Protein AF-A0A7J2YAU9-F1 (afdb_monomer)

Secondary structure (DSSP, 8-state):
--SHHHHHHHHHHHHTTS--------PPPPP-EEEES-SEE-TT-EEEEEEE-SS--TT--EEEEEE-TTS-EEEEEEEPPPTTSEEEEEEE--TTT--SEEEEEEEEETTEEEEEEEEES--------EEEEETTEEEEE-EEESSSEEEEEEEETTTTEEEEEEE---SSPP-EEE---HHHH---SSS-------

Nearest PDB structures (foldseek):
  5b71-assembly1_E  TM=7.586E-01  e=1.813E-04  Homo sapiens
  5jtw-assembly1_A  TM=5.445E-01  e=6.377E-04  Homo sapiens
  7voo-assembly1_A  TM=6.483E-01  e=9.821E-03  Homo sapiens
  3ujz-assembly1_A  TM=6.553E-01  e=1.031E-01  Escherichia coli O157:H7
  7som-assembly1_E  TM=2.789E-01  e=2.356E-02  Chlamydomonas reinhardtii

Mean predicted aligned error: 14.05 Å

Foldseek 3Di:
DPVVVVVVVVVVVVVVPPPDDPPPPPDQQDDWDKDWQDQEEEAPDKTKIKTFGRDADPPWWKKKWKAAPVRHTDDIDTDHADPRRMDMDIDGQDDPRRDFAKMKMWIDTPNDIDIDIHGYHPPPPPQQFDWDQDPNDTDGKGKDKGQWDFPDWDADPVLRDIDTDIGHRDPDDMDIDIHDDCVSVPQPDPPDDDPDPD

Solvent-accessible surface area (backbone atoms only — not comparable to full-atom values): 12186 Å² total; per-residue (Å²): 145,70,69,69,60,61,56,53,55,55,54,56,61,62,65,73,71,77,77,78,71,86,78,77,79,80,74,76,70,44,65,71,46,54,48,36,35,54,52,68,39,48,80,86,44,72,48,47,34,28,35,29,42,48,69,78,56,90,94,53,51,38,37,38,41,33,22,30,66,83,72,44,82,67,51,75,50,74,40,66,54,41,98,88,15,38,42,65,50,78,50,70,70,53,71,99,73,46,63,73,41,50,30,43,39,35,39,38,46,96,91,43,76,38,63,45,70,37,35,34,40,89,62,76,74,73,66,73,35,54,78,44,77,56,97,94,41,82,44,76,27,51,46,50,63,42,60,23,32,80,76,46,76,48,77,39,79,92,75,72,42,75,50,74,44,70,45,62,56,62,92,63,91,54,53,81,48,71,50,79,56,64,89,83,67,62,67,86,50,102,73,74,75,77,81,78,88,125

Radius of gyration: 27.11 Å; Cα contacts (8 Å, |Δi|>4): 347; chains: 1; bounding box: 80×67×56 Å

Sequence (198 aa):
MKSTYRFVIIAVFISSLLLITPQYAYSEPKPFIIRTDKEVYSIEETIHVCGTVPVVLEGVPVTMQVFNPRNVMYTVGQELPNADGTYDFDFKIGGGLGIVGDYIIKTAYLGRNAQTTITFGDLTATTDGVRVEFGGNVFYLPMSLTNGNIQSYNINLNNTSIVFSISICETEDGEFRITLQRALIDARNNDGIKILLC

Structure (mmCIF, N/CA/C/O backbone):
data_AF-A0A7J2YAU9-F1
#
_entry.id   AF-A0A7J2YAU9-F1
#
loop_
_atom_site.group_PDB
_atom_site.id
_atom_site.type_symbol
_atom_site.label_atom_id
_atom_site.label_alt_id
_atom_site.label_comp_id
_atom_site.label_asym_id
_atom_site.label_entity_id
_atom_site.label_seq_id
_atom_site.pdbx_PDB_ins_code
_atom_site.Cartn_x
_atom_site.Cartn_y
_atom_site.Cartn_z
_atom_site.occupancy
_atom_site.B_iso_or_equiv
_atom_site.auth_seq_id
_atom_site.auth_comp_id
_atom_site.auth_asym_id
_atom_site.auth_atom_id
_atom_site.pdbx_PDB_model_num
ATOM 1 N N . MET A 1 1 ? 60.080 49.553 6.456 1.00 54.31 1 MET A N 1
ATOM 2 C CA . MET A 1 1 ? 58.737 49.122 6.911 1.00 54.31 1 MET A CA 1
ATOM 3 C C . MET A 1 1 ? 57.803 48.967 5.698 1.00 54.31 1 MET A C 1
ATOM 5 O O . MET A 1 1 ? 56.986 49.829 5.432 1.00 54.31 1 MET A O 1
ATOM 9 N N . LYS A 1 2 ? 58.011 47.938 4.859 1.00 55.03 2 LYS A N 1
ATOM 10 C CA . LYS A 1 2 ? 57.210 47.696 3.627 1.00 55.03 2 LYS A CA 1
ATOM 11 C C . LYS A 1 2 ? 57.294 46.242 3.123 1.00 55.03 2 LYS A C 1
ATOM 13 O O . LYS A 1 2 ? 56.396 45.792 2.427 1.00 55.03 2 LYS A O 1
ATOM 18 N N . SER A 1 3 ? 58.336 45.498 3.521 1.00 53.78 3 SER A N 1
ATOM 19 C CA . SER A 1 3 ? 58.540 44.088 3.142 1.00 53.78 3 SER A CA 1
ATOM 20 C C . SER A 1 3 ? 57.691 43.103 3.966 1.00 53.78 3 SER A C 1
ATOM 22 O O . SER A 1 3 ? 57.148 42.147 3.424 1.00 53.78 3 SER A O 1
ATOM 24 N N . THR A 1 4 ? 57.469 43.377 5.256 1.00 54.66 4 THR A N 1
ATOM 25 C CA . THR A 1 4 ? 56.772 42.458 6.175 1.00 54.66 4 THR A CA 1
ATOM 26 C C . THR A 1 4 ? 55.287 42.268 5.833 1.00 54.66 4 THR A C 1
ATOM 28 O O . THR A 1 4 ? 54.752 41.177 5.987 1.00 54.66 4 THR A O 1
ATOM 31 N N . TYR A 1 5 ? 54.629 43.290 5.275 1.00 56.34 5 TYR A N 1
ATOM 32 C CA . TYR A 1 5 ? 53.203 43.236 4.918 1.00 56.34 5 TYR A CA 1
ATOM 33 C C . TYR A 1 5 ? 52.904 42.339 3.706 1.00 56.34 5 TYR A C 1
ATOM 35 O O . TYR A 1 5 ? 51.797 41.824 3.587 1.00 56.34 5 TYR A O 1
ATOM 43 N N . ARG A 1 6 ? 53.886 42.105 2.822 1.00 54.12 6 ARG A N 1
ATOM 44 C CA . ARG A 1 6 ? 53.714 41.236 1.643 1.00 54.12 6 ARG A CA 1
ATOM 45 C C . ARG A 1 6 ? 53.673 39.753 2.012 1.00 54.12 6 ARG A C 1
ATOM 47 O O . ARG A 1 6 ? 52.916 39.006 1.406 1.00 54.12 6 ARG A O 1
ATOM 54 N N . PHE A 1 7 ? 54.421 39.347 3.036 1.00 53.53 7 PHE A N 1
ATOM 55 C CA . PHE A 1 7 ? 54.403 37.967 3.530 1.00 53.53 7 PHE A CA 1
ATOM 56 C C . PHE A 1 7 ? 53.182 37.673 4.412 1.00 53.53 7 PHE A C 1
ATOM 58 O O . PHE A 1 7 ? 52.640 36.574 4.351 1.00 53.53 7 PHE A O 1
ATOM 65 N N . VAL A 1 8 ? 52.694 38.666 5.165 1.00 54.94 8 VAL A N 1
ATOM 66 C CA . VAL A 1 8 ? 51.493 38.516 6.007 1.00 54.94 8 VAL A CA 1
ATOM 67 C C . VAL A 1 8 ? 50.223 38.348 5.163 1.00 54.94 8 VAL A C 1
ATOM 69 O O . VAL A 1 8 ? 49.398 37.501 5.482 1.00 54.94 8 VAL A O 1
ATOM 72 N N . ILE A 1 9 ? 50.077 39.073 4.047 1.00 55.56 9 ILE A N 1
ATOM 73 C CA . ILE A 1 9 ? 48.882 38.961 3.186 1.00 55.56 9 ILE A CA 1
ATOM 74 C C . ILE A 1 9 ? 48.840 37.616 2.435 1.00 55.56 9 ILE A C 1
ATOM 76 O O . ILE A 1 9 ? 47.771 37.025 2.306 1.00 55.56 9 ILE A O 1
ATOM 80 N N . ILE A 1 10 ? 49.990 37.088 1.999 1.00 56.56 10 ILE A N 1
ATOM 81 C CA . ILE A 1 10 ? 50.061 35.772 1.335 1.00 56.56 10 ILE A CA 1
ATOM 82 C C . ILE A 1 10 ? 49.757 34.637 2.328 1.00 56.56 10 ILE A C 1
ATOM 84 O O . ILE A 1 10 ? 49.038 33.700 1.986 1.00 56.56 10 ILE A O 1
ATOM 88 N N . ALA A 1 11 ? 50.230 34.740 3.574 1.00 55.72 11 ALA A N 1
ATOM 89 C CA . ALA A 1 11 ? 49.942 33.750 4.613 1.00 55.72 11 ALA A CA 1
ATOM 90 C C . ALA A 1 11 ? 48.449 33.701 5.001 1.00 55.72 11 ALA A C 1
ATOM 92 O O . ALA A 1 11 ? 47.915 32.623 5.260 1.00 55.72 11 ALA A O 1
ATOM 93 N N . VAL A 1 12 ? 47.753 34.845 4.989 1.00 56.56 12 VAL A N 1
ATOM 94 C CA . VAL A 1 12 ? 46.310 34.920 5.288 1.00 56.56 12 VAL A CA 1
ATOM 95 C C . VAL A 1 12 ? 45.455 34.320 4.161 1.00 56.56 12 VAL A C 1
ATOM 97 O O . VAL A 1 12 ? 44.446 33.683 4.451 1.00 56.56 12 VAL A O 1
ATOM 100 N N . PHE A 1 13 ? 45.875 34.439 2.895 1.00 53.25 13 PHE A N 1
ATOM 101 C CA . PHE A 1 13 ? 45.156 33.855 1.750 1.00 53.25 13 PHE A CA 1
ATOM 102 C C . PHE A 1 13 ? 45.283 32.327 1.635 1.00 53.25 13 PHE A C 1
ATOM 104 O O . PHE A 1 13 ? 44.373 31.678 1.131 1.00 53.25 13 PHE A O 1
ATOM 111 N N . ILE A 1 14 ? 46.388 31.735 2.095 1.00 56.22 14 ILE A N 1
ATOM 112 C CA . ILE A 1 14 ? 46.589 30.274 2.042 1.00 56.22 14 ILE A CA 1
ATOM 113 C C . ILE A 1 14 ? 45.832 29.570 3.184 1.00 56.22 14 ILE A C 1
ATOM 115 O O . ILE A 1 14 ? 45.351 28.452 3.013 1.00 56.22 14 ILE A O 1
ATOM 119 N N . SER A 1 15 ? 45.666 30.238 4.331 1.00 53.53 15 SER A N 1
ATOM 120 C CA . SER A 1 15 ? 44.953 29.694 5.497 1.00 53.53 15 SER A CA 1
ATOM 121 C C . SER A 1 15 ? 43.431 29.584 5.288 1.00 53.53 15 SER A C 1
ATOM 123 O O . SER A 1 15 ? 42.791 28.693 5.844 1.00 53.53 15 SER A O 1
ATOM 125 N N . SER A 1 16 ? 42.832 30.434 4.444 1.00 54.69 16 SER A N 1
ATOM 126 C CA . SER A 1 16 ? 41.380 30.428 4.200 1.00 54.69 16 SER A CA 1
ATOM 127 C C . SER A 1 16 ? 40.893 29.355 3.215 1.00 54.69 16 SER A C 1
ATOM 129 O O . SER A 1 16 ? 39.684 29.201 3.049 1.00 54.69 16 SER A O 1
ATOM 131 N N . LEU A 1 17 ? 41.791 28.584 2.585 1.00 56.47 17 LEU A N 1
ATOM 132 C CA . LEU A 1 17 ? 41.437 27.574 1.575 1.00 56.47 17 LEU A CA 1
ATOM 133 C C . LEU A 1 17 ? 41.230 26.146 2.127 1.00 56.47 17 LEU A C 1
ATOM 135 O O . LEU A 1 17 ? 40.953 25.235 1.353 1.00 56.47 17 LEU A O 1
ATOM 139 N N . LEU A 1 18 ? 41.356 25.926 3.443 1.00 55.66 18 LEU A N 1
ATOM 140 C CA . LEU A 1 18 ? 41.421 24.584 4.056 1.00 55.66 18 LEU A CA 1
ATOM 141 C C . LEU A 1 18 ? 40.169 24.131 4.837 1.00 55.66 18 LEU A C 1
ATOM 143 O O . LEU A 1 18 ? 40.246 23.163 5.588 1.00 55.66 18 LEU A O 1
ATOM 147 N N . LEU A 1 19 ? 39.005 24.767 4.662 1.00 53.72 19 LEU A N 1
ATOM 148 C CA . LEU A 1 19 ? 37.784 24.419 5.420 1.00 53.72 19 LEU A CA 1
ATOM 149 C C . LEU A 1 19 ? 36.573 24.015 4.565 1.00 53.72 19 LEU A C 1
ATOM 151 O O . LEU A 1 19 ? 35.438 24.131 5.018 1.00 53.72 19 LEU A O 1
ATOM 155 N N . ILE A 1 20 ? 36.785 23.499 3.353 1.00 60.22 20 ILE A N 1
ATOM 156 C CA . ILE A 1 20 ? 35.699 22.889 2.570 1.00 60.22 20 ILE A CA 1
ATOM 157 C C . ILE A 1 20 ? 35.855 21.371 2.642 1.00 60.22 20 ILE A C 1
ATOM 159 O O . ILE A 1 20 ? 36.347 20.730 1.717 1.00 60.22 20 ILE A O 1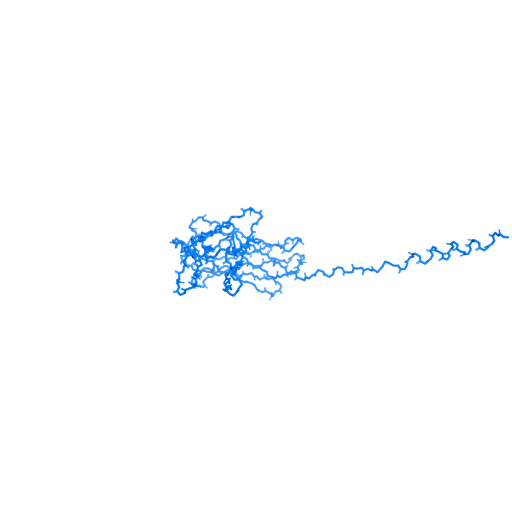
ATOM 163 N N . THR A 1 21 ? 35.493 20.778 3.779 1.00 53.59 21 THR A N 1
ATOM 164 C CA . THR A 1 21 ? 35.268 19.332 3.810 1.00 53.59 21 THR A CA 1
ATOM 165 C C . THR A 1 21 ? 34.032 19.041 2.953 1.00 53.59 21 THR A C 1
ATOM 167 O O . THR A 1 21 ? 33.016 19.727 3.105 1.00 53.59 21 THR A O 1
ATOM 170 N N . PRO A 1 22 ? 34.073 18.065 2.025 1.00 62.62 22 PRO A N 1
ATOM 171 C CA . PRO A 1 22 ? 32.855 17.598 1.386 1.00 62.62 22 PRO A CA 1
ATOM 172 C C . PRO A 1 22 ? 31.961 17.021 2.484 1.00 62.62 22 PRO A C 1
ATOM 174 O O . PRO A 1 22 ? 32.236 15.972 3.064 1.00 62.62 22 PRO A O 1
ATOM 177 N N . GLN A 1 23 ? 30.913 17.761 2.815 1.00 60.25 23 GLN A N 1
ATOM 178 C CA . GLN A 1 23 ? 29.824 17.288 3.648 1.00 60.25 23 GLN A CA 1
ATOM 179 C C . GLN A 1 23 ? 28.996 16.346 2.777 1.00 60.25 23 GLN A C 1
ATOM 181 O O . GLN A 1 23 ? 28.121 16.766 2.026 1.00 60.25 23 GLN A O 1
ATOM 186 N N . TYR A 1 24 ? 29.344 15.061 2.810 1.00 63.09 24 TYR A N 1
ATOM 187 C CA . TYR A 1 24 ? 28.498 14.024 2.242 1.00 63.09 24 TYR A CA 1
ATOM 188 C C . TYR A 1 24 ? 27.221 13.976 3.082 1.00 63.09 24 TYR A C 1
ATOM 190 O O . TYR A 1 24 ? 27.224 13.477 4.207 1.00 63.09 24 TYR A O 1
ATOM 198 N N . ALA A 1 25 ? 26.138 14.542 2.554 1.00 56.78 25 ALA A N 1
ATOM 199 C CA . ALA A 1 25 ? 24.808 14.316 3.089 1.00 56.78 25 ALA A CA 1
ATOM 200 C C . ALA A 1 25 ? 24.461 12.845 2.827 1.00 56.78 25 ALA A C 1
ATOM 202 O O . ALA A 1 25 ? 24.115 12.463 1.710 1.00 56.78 25 ALA A O 1
ATOM 203 N N . TYR A 1 26 ? 24.629 11.996 3.838 1.00 59.25 26 TYR A N 1
ATOM 204 C CA . TYR A 1 26 ? 24.146 10.625 3.783 1.00 59.25 26 TYR A CA 1
ATOM 205 C C . TYR A 1 26 ? 22.616 10.673 3.877 1.00 59.25 26 TYR A C 1
ATOM 207 O O . TYR A 1 26 ? 22.065 10.814 4.965 1.00 59.25 26 TYR A O 1
ATOM 215 N N . SER A 1 27 ? 21.929 10.635 2.732 1.00 61.34 27 SER A N 1
ATOM 216 C CA . SER A 1 27 ? 20.494 10.355 2.710 1.00 61.34 27 SER A CA 1
ATOM 217 C C . SER A 1 27 ? 20.315 8.919 3.180 1.00 61.34 27 SER A C 1
ATOM 219 O O . SER A 1 27 ? 20.880 8.004 2.577 1.00 61.34 27 SER A O 1
ATOM 221 N N . GLU A 1 28 ? 19.543 8.706 4.244 1.00 66.56 28 GLU A N 1
ATOM 222 C CA . GLU A 1 28 ? 19.118 7.353 4.586 1.00 66.56 28 GLU A CA 1
ATOM 223 C C . GLU A 1 28 ? 18.410 6.729 3.370 1.00 66.56 28 GLU A C 1
ATOM 225 O O . GLU A 1 28 ? 17.643 7.419 2.684 1.00 66.56 28 GLU A O 1
ATOM 230 N N . PRO A 1 29 ? 18.690 5.453 3.045 1.00 69.62 29 PRO A N 1
ATOM 231 C CA . PRO A 1 29 ? 18.010 4.778 1.954 1.00 69.62 29 PRO A CA 1
ATOM 232 C C . PRO A 1 29 ? 16.515 4.724 2.263 1.00 69.62 29 PRO A C 1
ATOM 234 O O . PRO A 1 29 ? 16.102 4.246 3.322 1.00 69.62 29 PRO A O 1
ATOM 237 N N . LYS A 1 30 ? 15.706 5.216 1.322 1.00 82.75 30 LYS A N 1
ATOM 238 C CA . LYS A 1 30 ? 14.248 5.235 1.443 1.00 82.75 30 LYS A CA 1
ATOM 239 C C . LYS A 1 30 ? 13.742 3.799 1.668 1.00 82.75 30 LYS A C 1
ATOM 241 O O . LYS A 1 30 ? 14.303 2.850 1.122 1.00 82.75 30 LYS A O 1
ATOM 246 N N . PRO A 1 31 ? 12.708 3.571 2.479 1.00 88.31 31 PRO A N 1
ATOM 247 C CA . PRO A 1 31 ? 12.140 2.232 2.613 1.00 88.31 31 PRO A CA 1
ATOM 248 C C . PRO A 1 31 ? 11.512 1.751 1.290 1.00 88.31 31 PRO A C 1
ATOM 250 O O . PRO A 1 31 ? 10.979 2.554 0.521 1.00 88.31 31 PRO A O 1
ATOM 253 N N . PHE A 1 32 ? 11.544 0.432 1.037 1.00 93.62 32 PHE A N 1
ATOM 254 C CA . PHE A 1 32 ? 10.745 -0.170 -0.038 1.00 93.62 32 PHE A CA 1
ATOM 255 C C . PHE A 1 32 ? 9.310 -0.345 0.456 1.00 93.62 32 PHE A C 1
ATOM 257 O O . PHE A 1 32 ? 9.067 -1.146 1.359 1.00 93.62 32 PHE A O 1
ATOM 264 N N . ILE A 1 33 ? 8.385 0.434 -0.093 1.00 92.25 33 ILE A N 1
ATOM 265 C CA . ILE A 1 33 ? 7.002 0.520 0.383 1.00 92.25 33 ILE A CA 1
ATOM 266 C C . ILE A 1 33 ? 6.044 0.279 -0.777 1.00 92.25 33 ILE A C 1
ATOM 268 O O . ILE A 1 33 ? 6.333 0.684 -1.901 1.00 92.25 33 ILE A O 1
ATOM 272 N N . ILE A 1 34 ? 4.902 -0.338 -0.471 1.00 94.38 34 ILE A N 1
ATOM 273 C CA . ILE A 1 34 ? 3.713 -0.443 -1.320 1.00 94.38 34 ILE A CA 1
ATOM 274 C C . ILE A 1 34 ? 2.470 -0.137 -0.481 1.00 94.38 34 ILE A C 1
ATOM 276 O O . ILE A 1 34 ? 2.407 -0.542 0.682 1.00 94.38 34 ILE A O 1
ATOM 280 N N . ARG A 1 35 ? 1.511 0.588 -1.060 1.00 91.25 35 ARG A N 1
ATOM 281 C CA . ARG A 1 35 ? 0.226 0.966 -0.460 1.00 91.25 35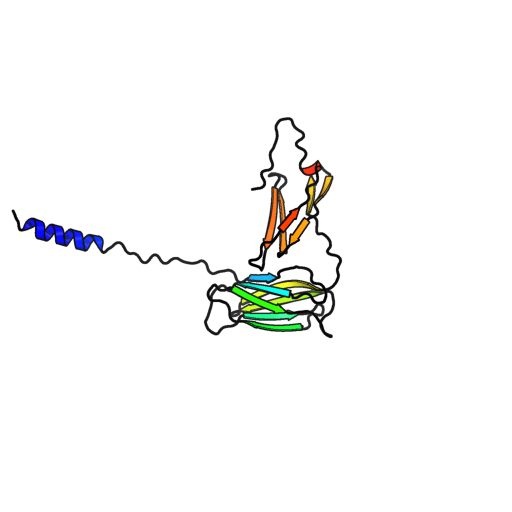 ARG A CA 1
ATOM 282 C C . ARG A 1 35 ? -0.843 1.134 -1.535 1.00 91.25 35 ARG A C 1
ATOM 284 O O . ARG A 1 35 ? -0.526 1.113 -2.721 1.00 91.25 35 ARG A O 1
ATOM 291 N N . THR A 1 36 ? -2.080 1.326 -1.093 1.00 91.38 36 THR A N 1
ATOM 292 C CA . THR A 1 36 ? -3.231 1.657 -1.934 1.00 91.38 36 THR A CA 1
ATOM 293 C C . THR A 1 36 ? -4.004 2.838 -1.356 1.00 91.38 36 THR A C 1
ATOM 295 O O . THR A 1 36 ? -3.878 3.135 -0.165 1.00 91.38 36 THR A O 1
ATOM 298 N N . ASP A 1 37 ? -4.789 3.520 -2.189 1.00 85.06 37 ASP A N 1
ATOM 299 C CA . ASP A 1 37 ? -5.618 4.663 -1.787 1.00 85.06 37 ASP A CA 1
ATOM 300 C C . ASP A 1 37 ? -6.762 4.283 -0.824 1.00 85.06 37 ASP A C 1
ATOM 302 O O . ASP A 1 37 ? -7.154 5.098 0.013 1.00 85.06 37 ASP A O 1
ATOM 306 N N . LYS A 1 38 ? -7.253 3.034 -0.883 1.00 82.00 38 LYS A N 1
ATOM 307 C CA . LYS A 1 38 ? -8.303 2.470 -0.015 1.00 82.00 38 LYS A CA 1
ATOM 308 C C . LYS A 1 38 ? -7.983 1.027 0.381 1.00 82.00 38 LYS A C 1
ATOM 310 O O . LYS A 1 38 ? -7.101 0.380 -0.184 1.00 82.00 38 LYS A O 1
ATOM 315 N N . GLU A 1 39 ? -8.727 0.510 1.355 1.00 82.19 39 GLU A N 1
ATOM 316 C CA . GLU A 1 39 ? -8.718 -0.917 1.723 1.00 82.19 39 GLU A CA 1
ATOM 317 C C . GLU A 1 39 ? -9.807 -1.716 1.029 1.00 82.19 39 GLU A C 1
ATOM 319 O O . GLU A 1 39 ? -9.605 -2.887 0.719 1.00 82.19 39 GLU A O 1
ATOM 324 N N . VAL A 1 40 ? -10.956 -1.085 0.788 1.00 83.88 40 VAL A N 1
ATOM 325 C CA . VAL A 1 40 ? -12.140 -1.730 0.228 1.00 83.88 40 VAL A CA 1
ATOM 326 C C . VAL A 1 40 ? -12.519 -1.028 -1.065 1.00 83.88 40 VAL A C 1
ATOM 328 O O . VAL A 1 40 ? -12.644 0.196 -1.083 1.00 83.88 40 VAL A O 1
ATOM 331 N N . TYR A 1 41 ? -12.708 -1.813 -2.123 1.00 86.88 41 TYR A N 1
ATOM 332 C CA . TYR A 1 41 ? -13.071 -1.326 -3.451 1.00 86.88 41 TYR A CA 1
ATOM 333 C C . TYR A 1 41 ? -14.335 -2.007 -3.960 1.00 86.88 41 TYR A C 1
ATOM 335 O O . TYR A 1 41 ? -14.487 -3.229 -3.906 1.00 86.88 41 TYR A O 1
ATOM 343 N N . SER A 1 42 ? -15.222 -1.202 -4.517 1.00 85.31 42 SER A N 1
ATOM 344 C CA . SER A 1 42 ? -16.420 -1.605 -5.234 1.00 85.31 42 SER A CA 1
ATOM 345 C C . SER A 1 42 ? -16.130 -1.838 -6.715 1.00 85.31 42 SER A C 1
ATOM 347 O O . SER A 1 42 ? -15.072 -1.502 -7.250 1.00 85.31 42 SER A O 1
ATOM 349 N N . ILE A 1 43 ? -17.109 -2.420 -7.404 1.00 82.25 43 ILE A N 1
ATOM 350 C CA . ILE A 1 43 ? -17.070 -2.589 -8.859 1.00 82.25 43 ILE A CA 1
ATOM 351 C C . ILE A 1 43 ? -16.931 -1.206 -9.520 1.00 82.25 43 ILE A C 1
ATOM 353 O O . ILE A 1 43 ? -17.495 -0.229 -9.036 1.00 82.25 43 ILE A O 1
ATOM 357 N N . GLU A 1 44 ? -16.191 -1.140 -10.629 1.00 82.88 44 GLU A N 1
ATOM 358 C CA . GLU A 1 44 ? -15.855 0.076 -11.394 1.00 82.88 44 GLU A CA 1
ATOM 359 C C . GLU A 1 44 ? -14.863 1.052 -10.741 1.00 82.88 44 GLU A C 1
ATOM 361 O O . GLU A 1 44 ? -14.383 1.957 -11.438 1.00 82.88 44 GLU A O 1
ATOM 366 N N . GLU A 1 45 ? -14.487 0.862 -9.474 1.00 86.00 45 GLU A N 1
ATOM 367 C CA . GLU A 1 45 ? -13.436 1.669 -8.850 1.00 86.00 45 GLU A CA 1
ATOM 368 C C . GLU A 1 45 ? -12.052 1.322 -9.417 1.00 86.00 45 GLU A C 1
ATOM 370 O O . GLU A 1 45 ? -11.739 0.167 -9.722 1.00 86.00 45 GLU A O 1
ATOM 375 N N . THR A 1 46 ? -11.225 2.354 -9.587 1.00 92.31 46 THR A N 1
ATOM 376 C CA . THR A 1 46 ? -9.800 2.197 -9.889 1.00 92.31 46 THR A CA 1
ATOM 377 C C . THR A 1 46 ? -9.057 1.991 -8.581 1.00 92.31 46 THR A C 1
ATOM 379 O O . THR A 1 46 ? -9.241 2.760 -7.644 1.00 92.31 46 THR A O 1
ATOM 382 N N . ILE A 1 47 ? -8.227 0.955 -8.532 1.00 93.88 47 ILE A N 1
ATOM 383 C CA . ILE A 1 47 ? -7.276 0.732 -7.457 1.00 93.88 47 ILE A CA 1
ATOM 384 C C . ILE A 1 47 ? -6.017 1.501 -7.828 1.00 93.88 47 ILE A C 1
ATOM 386 O O . ILE A 1 47 ? -5.357 1.136 -8.807 1.00 93.88 47 ILE A O 1
ATOM 390 N N . HIS A 1 48 ? -5.691 2.517 -7.036 1.00 94.44 48 HIS A N 1
ATOM 391 C CA . HIS A 1 48 ? -4.447 3.251 -7.160 1.00 94.44 48 HIS A CA 1
ATOM 392 C C . HIS A 1 48 ? -3.424 2.676 -6.179 1.00 94.44 48 HIS A C 1
ATOM 394 O O . HIS A 1 48 ? -3.591 2.732 -4.959 1.00 94.44 48 HIS A O 1
ATOM 400 N N . VAL A 1 49 ? -2.366 2.073 -6.713 1.00 95.25 49 VAL A N 1
ATOM 401 C CA . VAL A 1 49 ? -1.239 1.540 -5.945 1.00 95.25 49 VAL A CA 1
ATOM 402 C C . VAL A 1 49 ? -0.109 2.542 -6.027 1.00 95.25 49 VAL A C 1
ATOM 404 O O . VAL A 1 49 ? 0.281 2.933 -7.118 1.00 95.25 49 VAL A O 1
ATOM 407 N N . CYS A 1 50 ? 0.494 2.880 -4.898 1.00 94.69 50 CYS A N 1
ATOM 408 C CA . CYS A 1 50 ? 1.666 3.740 -4.872 1.00 94.69 50 CYS A CA 1
ATOM 409 C C . CYS A 1 50 ? 2.739 3.172 -3.944 1.00 94.69 50 CYS A C 1
ATOM 411 O O . CYS A 1 50 ? 2.487 2.348 -3.055 1.00 94.69 50 CYS A O 1
ATOM 413 N N . GLY A 1 51 ? 3.969 3.629 -4.124 1.00 93.81 51 GLY A N 1
ATOM 414 C CA . GLY A 1 51 ? 5.062 3.184 -3.289 1.00 93.81 51 GLY A CA 1
ATOM 415 C C . GLY A 1 51 ? 6.356 3.928 -3.524 1.00 93.81 51 GLY A C 1
ATOM 416 O O . GLY A 1 51 ? 6.435 4.920 -4.247 1.00 93.81 51 GLY A O 1
ATOM 417 N N . THR A 1 52 ? 7.397 3.450 -2.850 1.00 94.94 52 THR A N 1
ATOM 418 C CA . THR A 1 52 ? 8.726 4.048 -2.933 1.00 94.94 52 THR A CA 1
ATOM 419 C C . THR A 1 52 ? 9.790 2.977 -3.015 1.00 94.94 52 THR A C 1
ATOM 421 O O . THR A 1 52 ? 9.694 1.996 -2.288 1.00 94.94 52 THR A O 1
ATOM 424 N N . VAL A 1 53 ? 10.807 3.156 -3.856 1.00 95.75 53 VAL A N 1
ATOM 425 C CA . VAL A 1 53 ? 11.995 2.296 -3.929 1.00 95.75 53 VAL A CA 1
ATOM 426 C C . VAL A 1 53 ? 13.160 2.891 -3.127 1.00 95.75 53 VAL A C 1
ATOM 428 O O . VAL A 1 53 ? 13.255 4.112 -2.995 1.00 95.75 53 VAL A O 1
ATOM 431 N N . PRO A 1 54 ? 14.073 2.054 -2.597 1.00 92.62 54 PRO A N 1
ATOM 432 C CA . PRO A 1 54 ? 15.199 2.522 -1.786 1.00 92.62 54 PRO A CA 1
ATOM 433 C C . PRO A 1 54 ? 16.276 3.265 -2.573 1.00 92.62 54 PRO A C 1
ATOM 435 O O . PRO A 1 54 ? 16.988 4.096 -2.016 1.00 92.62 54 PRO A O 1
ATOM 438 N N . VAL A 1 55 ? 16.418 2.931 -3.852 1.00 93.00 55 VAL A N 1
ATOM 439 C CA . VAL A 1 55 ? 17.378 3.515 -4.784 1.00 93.00 55 VAL A CA 1
ATOM 440 C C . VAL A 1 55 ? 16.771 3.444 -6.176 1.00 93.00 55 VAL A C 1
ATOM 442 O O . VAL A 1 55 ? 16.078 2.478 -6.482 1.00 93.00 55 VAL A O 1
ATOM 445 N N . VAL A 1 56 ? 17.031 4.447 -7.008 1.00 95.00 56 VAL A N 1
ATOM 446 C CA . VAL A 1 56 ? 16.604 4.452 -8.409 1.00 95.00 56 VAL A CA 1
ATOM 447 C C . VAL A 1 56 ? 17.786 4.028 -9.269 1.00 95.00 56 VAL A C 1
ATOM 449 O O . VAL A 1 56 ? 18.840 4.660 -9.233 1.00 95.00 56 VAL A O 1
ATOM 452 N N . LEU A 1 57 ? 17.614 2.946 -10.025 1.00 93.94 57 LEU A N 1
ATOM 453 C CA . LEU A 1 57 ? 18.536 2.540 -11.083 1.00 93.94 57 LEU A CA 1
ATOM 454 C C . LEU A 1 57 ? 17.876 2.752 -12.443 1.00 93.94 57 LEU A C 1
ATOM 456 O O . LEU A 1 57 ? 16.757 2.294 -12.678 1.00 93.94 57 LEU A O 1
ATOM 460 N N . GLU A 1 58 ? 18.587 3.444 -13.329 1.00 93.75 58 GLU A N 1
ATOM 461 C CA . GLU A 1 58 ? 18.119 3.756 -14.677 1.00 93.75 58 GLU A CA 1
ATOM 462 C C . GLU A 1 58 ? 17.754 2.478 -15.446 1.00 93.75 58 GLU A C 1
ATOM 464 O O . GLU A 1 58 ? 18.498 1.496 -15.447 1.00 93.75 58 GLU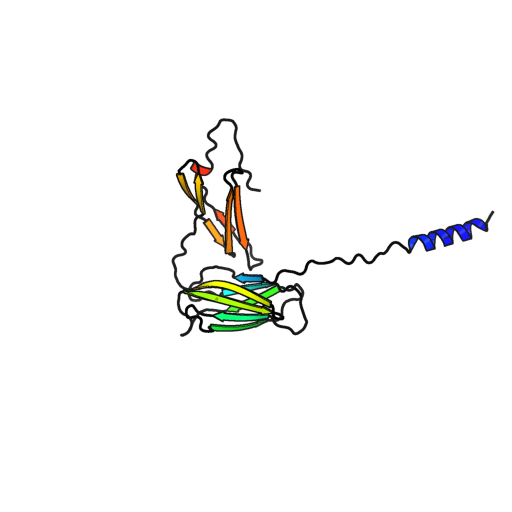 A O 1
ATOM 469 N N . GLY A 1 59 ? 16.580 2.486 -16.082 1.00 95.06 59 GLY A N 1
ATOM 470 C CA . GLY A 1 59 ? 16.086 1.366 -16.887 1.00 95.06 59 GLY A CA 1
ATOM 471 C C . GLY A 1 59 ? 15.629 0.138 -16.093 1.00 95.06 59 GLY A C 1
ATOM 472 O O . GLY A 1 59 ? 15.275 -0.867 -16.708 1.00 95.06 59 GLY A O 1
ATOM 473 N N . VAL A 1 60 ? 15.610 0.189 -14.756 1.00 97.62 60 VAL A N 1
ATOM 474 C CA . VAL A 1 60 ? 15.102 -0.907 -13.920 1.00 97.62 60 VAL A CA 1
ATOM 475 C C . VAL A 1 60 ? 13.671 -0.597 -13.470 1.00 97.62 60 VAL A C 1
ATOM 477 O O . VAL A 1 60 ? 13.489 0.334 -12.684 1.00 97.62 60 VAL A O 1
ATOM 480 N N . PRO A 1 61 ? 12.656 -1.370 -13.900 1.00 98.06 61 PRO A N 1
ATOM 481 C CA . PRO A 1 61 ? 11.276 -1.156 -13.477 1.00 98.06 61 PRO A CA 1
ATOM 482 C C . PRO A 1 61 ? 10.945 -1.848 -12.147 1.00 98.06 61 PRO A C 1
ATOM 484 O O . PRO A 1 61 ? 11.508 -2.891 -11.799 1.00 98.06 61 PRO A O 1
ATOM 487 N N . VAL A 1 62 ? 9.965 -1.303 -11.430 1.00 98.44 62 VAL A N 1
ATOM 488 C CA . VAL A 1 62 ? 9.201 -2.019 -10.400 1.00 98.44 62 VAL A CA 1
ATOM 489 C C . VAL A 1 62 ? 8.227 -2.945 -11.110 1.00 98.44 62 VAL A C 1
ATOM 491 O O . VAL A 1 62 ? 7.564 -2.536 -12.053 1.00 98.44 62 VAL A O 1
ATOM 494 N N . THR A 1 63 ? 8.131 -4.198 -10.671 1.00 98.62 63 THR A N 1
ATOM 495 C CA . THR A 1 63 ? 7.122 -5.139 -11.179 1.00 98.62 63 THR A CA 1
ATOM 496 C C . THR A 1 63 ? 6.019 -5.306 -10.149 1.00 98.62 63 THR A C 1
ATOM 498 O O . THR A 1 63 ? 6.308 -5.731 -9.035 1.00 98.62 63 THR A O 1
ATOM 501 N N . MET A 1 64 ?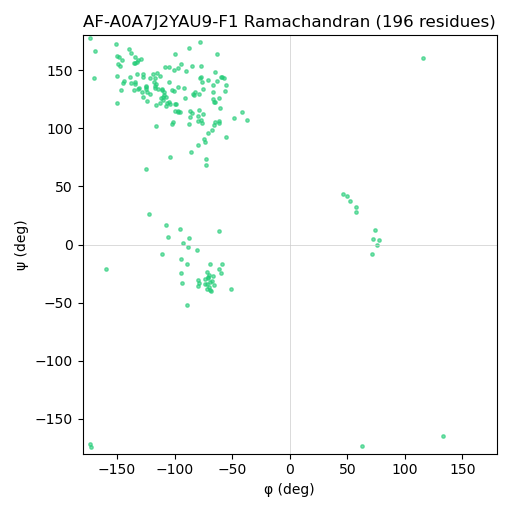 4.772 -5.024 -10.518 1.00 98.56 64 MET A N 1
ATOM 502 C CA . MET A 1 64 ? 3.586 -5.314 -9.716 1.00 98.56 64 MET A CA 1
ATOM 503 C C . MET A 1 64 ? 2.948 -6.627 -10.172 1.00 98.56 64 MET A C 1
ATOM 505 O O . MET A 1 64 ? 2.769 -6.852 -11.365 1.00 98.56 64 MET A O 1
ATOM 509 N N . GLN A 1 65 ? 2.557 -7.479 -9.229 1.00 98.56 65 GLN A N 1
ATOM 510 C CA . GLN A 1 65 ? 1.774 -8.690 -9.458 1.00 98.56 65 GLN A CA 1
ATOM 511 C C . GLN A 1 65 ? 0.559 -8.686 -8.535 1.00 98.56 65 GLN A C 1
ATOM 513 O O . GLN A 1 65 ? 0.702 -8.571 -7.320 1.00 98.56 65 GLN A O 1
ATOM 518 N N . VAL A 1 66 ? -0.628 -8.858 -9.103 1.00 98.50 66 VAL A N 1
ATOM 519 C CA . VAL A 1 66 ? -1.886 -8.917 -8.354 1.00 98.50 66 VAL A CA 1
ATOM 520 C C . VAL A 1 66 ? -2.410 -10.345 -8.394 1.00 98.50 66 VAL A C 1
ATOM 522 O O . VAL A 1 66 ? -2.490 -10.943 -9.466 1.00 98.50 66 VAL A O 1
ATOM 525 N N . PHE A 1 67 ? -2.789 -10.891 -7.243 1.00 98.50 67 PHE A N 1
ATOM 526 C CA . PHE A 1 67 ? -3.387 -12.216 -7.102 1.00 98.50 67 PHE A CA 1
ATOM 527 C C . PHE A 1 67 ? -4.804 -12.084 -6.557 1.00 98.50 67 PHE A C 1
ATOM 529 O O . PHE A 1 67 ? -5.036 -11.335 -5.611 1.00 98.50 67 PHE A O 1
ATOM 536 N N . ASN A 1 68 ? -5.741 -12.819 -7.150 1.00 96.94 68 ASN A N 1
ATOM 537 C CA . ASN A 1 68 ? -7.131 -12.834 -6.709 1.00 96.94 68 ASN A CA 1
ATOM 538 C C . ASN A 1 68 ? -7.322 -13.705 -5.442 1.00 96.94 68 ASN A C 1
ATOM 540 O O . ASN A 1 68 ? -6.397 -14.424 -5.052 1.00 96.94 68 ASN A O 1
ATOM 544 N N . PRO A 1 69 ? -8.529 -13.734 -4.842 1.00 96.25 69 PRO A N 1
ATOM 545 C CA . PRO A 1 69 ? -8.824 -14.495 -3.618 1.00 96.25 69 PRO A CA 1
ATOM 546 C C . PRO A 1 69 ? -8.578 -16.006 -3.713 1.00 96.25 69 PRO A C 1
ATOM 548 O O . PRO A 1 69 ? -8.487 -16.702 -2.705 1.00 96.25 69 PRO A O 1
ATOM 551 N N . ARG A 1 70 ? -8.462 -16.548 -4.930 1.00 96.19 70 ARG A N 1
ATOM 552 C CA . ARG A 1 70 ? -8.121 -17.956 -5.187 1.00 96.19 70 ARG A CA 1
ATOM 553 C C . ARG A 1 70 ? -6.625 -18.160 -5.438 1.00 96.19 70 ARG A C 1
ATOM 555 O O . ARG A 1 70 ? -6.232 -19.222 -5.915 1.00 96.19 70 ARG A O 1
ATOM 562 N N . ASN A 1 71 ? -5.806 -17.153 -5.136 1.00 96.50 71 ASN A N 1
ATOM 563 C CA . ASN A 1 71 ? -4.366 -17.106 -5.370 1.00 96.50 71 ASN A CA 1
ATOM 564 C C . ASN A 1 71 ? -3.979 -17.312 -6.850 1.00 96.50 71 ASN A C 1
ATOM 566 O O . ASN A 1 71 ? -2.899 -17.814 -7.163 1.00 96.50 71 ASN A O 1
ATOM 570 N N . VAL A 1 72 ? -4.869 -16.935 -7.774 1.00 97.50 72 VAL A N 1
ATOM 571 C CA . VAL A 1 72 ? -4.601 -16.922 -9.218 1.00 97.50 72 VAL A CA 1
ATOM 572 C C . VAL A 1 72 ? -4.081 -15.543 -9.598 1.00 97.50 72 VAL A C 1
ATOM 574 O O . VAL A 1 72 ? -4.644 -14.537 -9.168 1.00 97.50 72 VAL A O 1
ATOM 577 N N . MET A 1 73 ? -3.019 -15.486 -10.408 1.00 97.31 73 MET A N 1
ATOM 578 C CA . MET A 1 73 ? -2.497 -14.217 -10.918 1.00 97.31 73 MET A CA 1
ATOM 579 C C . MET A 1 73 ? -3.578 -13.516 -11.749 1.00 97.31 73 MET A C 1
ATOM 581 O O . MET A 1 73 ? -4.042 -14.050 -12.754 1.00 97.31 73 MET A O 1
ATOM 585 N N . TYR A 1 74 ? -3.983 -12.340 -11.289 1.00 97.06 74 TYR A N 1
ATOM 586 C CA . TYR A 1 74 ? -5.015 -11.510 -11.890 1.00 97.06 74 TYR A CA 1
ATOM 587 C C . TYR A 1 74 ? -4.420 -10.559 -12.933 1.00 97.06 74 TYR A C 1
ATOM 589 O O . TYR A 1 74 ? -4.868 -10.545 -14.074 1.00 97.06 74 TYR A O 1
ATOM 597 N N . THR A 1 75 ? -3.380 -9.802 -12.566 1.00 97.19 75 THR A N 1
ATOM 598 C CA . THR A 1 75 ? -2.663 -8.919 -13.496 1.00 97.19 75 THR A CA 1
ATOM 599 C C . THR A 1 75 ? -1.193 -8.757 -13.108 1.00 97.19 75 THR A C 1
ATOM 601 O O . THR A 1 75 ? -0.796 -9.058 -11.979 1.00 97.19 75 THR A O 1
ATOM 604 N N . VAL A 1 76 ? -0.389 -8.288 -14.060 1.00 98.06 76 VAL A N 1
ATOM 605 C CA . VAL A 1 76 ? 1.013 -7.910 -13.883 1.00 98.06 76 VAL A CA 1
ATOM 606 C C . VAL A 1 76 ? 1.253 -6.569 -14.573 1.00 98.06 76 VAL A C 1
ATOM 608 O O . VAL A 1 76 ? 0.756 -6.344 -15.674 1.00 98.06 76 VAL A O 1
ATOM 611 N N . GLY A 1 77 ? 2.009 -5.689 -13.926 1.00 97.94 77 GLY A N 1
ATOM 612 C CA . GLY A 1 77 ? 2.398 -4.385 -14.457 1.00 97.94 77 GLY A CA 1
ATOM 613 C C . GLY A 1 77 ? 3.875 -4.116 -14.206 1.00 97.94 77 GLY A C 1
ATOM 614 O O . GLY A 1 77 ? 4.471 -4.700 -13.298 1.00 97.94 77 GLY A O 1
ATOM 615 N N . GLN A 1 78 ? 4.473 -3.243 -15.012 1.00 98.31 78 GLN A N 1
ATOM 616 C CA . GLN A 1 78 ? 5.827 -2.747 -14.793 1.00 98.31 78 GLN A CA 1
ATOM 617 C C . GLN A 1 78 ? 5.869 -1.244 -15.008 1.00 98.31 78 GLN A C 1
ATOM 619 O O . GLN A 1 78 ? 5.366 -0.779 -16.021 1.00 98.31 78 GLN A O 1
ATOM 624 N N . GLU A 1 79 ? 6.498 -0.525 -14.083 1.00 97.62 79 GLU A N 1
ATOM 625 C CA . GLU A 1 79 ? 6.668 0.926 -14.171 1.00 97.62 79 GLU A CA 1
ATOM 626 C C . GLU A 1 79 ? 8.070 1.333 -13.724 1.00 97.62 79 GLU A C 1
ATOM 628 O O . GLU A 1 79 ? 8.662 0.722 -12.826 1.00 97.62 79 GLU A O 1
ATOM 633 N N . LEU A 1 80 ? 8.633 2.348 -14.379 1.00 97.94 80 LEU A N 1
ATOM 634 C CA . LEU A 1 80 ? 9.921 2.914 -13.983 1.00 97.94 80 LEU A CA 1
ATOM 635 C C . LEU A 1 80 ? 9.708 3.853 -12.787 1.00 97.94 80 LEU A C 1
ATOM 637 O O . LEU A 1 80 ? 8.860 4.737 -12.875 1.00 97.94 80 LEU A O 1
ATOM 641 N N . PRO A 1 81 ? 10.479 3.717 -11.689 1.00 96.94 81 PRO A N 1
ATOM 642 C CA . PRO A 1 81 ? 10.412 4.693 -10.613 1.00 96.94 81 PRO A CA 1
ATOM 643 C C . PRO A 1 81 ? 10.777 6.097 -11.104 1.00 96.94 81 PRO A C 1
ATOM 645 O O . PRO A 1 81 ? 11.710 6.272 -11.893 1.00 96.94 81 PRO A O 1
ATOM 648 N N . ASN A 1 82 ? 10.107 7.099 -10.547 1.00 95.81 82 ASN A N 1
ATOM 649 C CA . ASN A 1 82 ? 10.467 8.503 -10.686 1.00 95.81 82 ASN A CA 1
ATOM 650 C C . ASN A 1 82 ? 11.850 8.782 -10.075 1.00 95.81 82 ASN A C 1
ATOM 652 O O . ASN A 1 82 ? 12.370 8.014 -9.262 1.00 95.81 82 ASN A O 1
ATOM 656 N N . ALA A 1 83 ? 12.443 9.930 -10.418 1.00 92.94 83 ALA A N 1
ATOM 657 C CA . ALA A 1 83 ? 13.764 10.329 -9.919 1.00 92.94 83 ALA A CA 1
ATOM 658 C C . ALA A 1 83 ? 13.840 10.451 -8.381 1.00 92.94 83 ALA A C 1
ATOM 660 O O . ALA A 1 83 ? 14.913 10.300 -7.801 1.00 92.94 83 ALA A O 1
ATOM 661 N N . ASP A 1 84 ? 12.709 10.689 -7.715 1.00 91.56 84 ASP A N 1
ATOM 662 C CA . ASP A 1 84 ? 12.569 10.744 -6.252 1.00 91.56 84 ASP A CA 1
ATOM 663 C C . ASP A 1 84 ? 12.288 9.365 -5.604 1.00 91.56 84 ASP A C 1
ATOM 665 O O . ASP A 1 84 ? 12.018 9.246 -4.397 1.00 91.56 84 ASP A O 1
ATOM 669 N N . GLY A 1 85 ? 12.328 8.310 -6.420 1.00 93.44 85 GLY A N 1
ATOM 670 C CA . GLY A 1 85 ? 12.074 6.930 -6.045 1.00 93.44 85 GLY A CA 1
ATOM 671 C C . GLY A 1 85 ? 10.608 6.600 -5.801 1.00 93.44 85 GLY A C 1
ATOM 672 O O . GLY A 1 85 ? 10.351 5.552 -5.217 1.00 93.44 85 GLY A O 1
ATOM 673 N N . THR A 1 86 ? 9.651 7.455 -6.161 1.00 95.19 86 THR A N 1
ATOM 674 C CA . THR A 1 86 ? 8.223 7.094 -6.147 1.00 95.19 86 THR A CA 1
ATOM 675 C C . THR A 1 86 ? 7.859 6.228 -7.353 1.00 95.19 86 THR A C 1
ATOM 677 O O . THR A 1 86 ? 8.539 6.263 -8.376 1.00 95.19 86 THR A O 1
ATOM 680 N N . TYR A 1 87 ? 6.822 5.409 -7.216 1.00 95.94 87 TYR A N 1
ATOM 681 C CA . TYR A 1 87 ? 6.210 4.666 -8.315 1.00 95.94 87 TYR A CA 1
ATOM 682 C C . TYR A 1 87 ? 4.721 4.486 -8.031 1.00 95.94 87 TYR A C 1
ATOM 684 O O . TYR A 1 87 ? 4.316 4.456 -6.863 1.00 95.94 87 TYR A O 1
ATOM 692 N N . ASP A 1 88 ? 3.940 4.297 -9.084 1.00 96.31 88 ASP A N 1
ATOM 693 C CA . ASP A 1 88 ? 2.502 4.093 -9.008 1.00 96.31 88 ASP A CA 1
ATOM 694 C C . ASP A 1 88 ? 2.006 3.124 -10.087 1.00 96.31 88 ASP A C 1
ATOM 696 O O . ASP A 1 88 ? 2.694 2.851 -11.069 1.00 96.31 88 ASP A O 1
ATOM 700 N N . PHE A 1 89 ? 0.839 2.531 -9.845 1.00 97.50 89 PHE A N 1
ATOM 701 C CA . PHE A 1 89 ? 0.114 1.682 -10.780 1.00 97.50 89 PHE A CA 1
ATOM 702 C C . PHE A 1 89 ? -1.383 1.910 -10.606 1.00 97.50 89 PHE A C 1
ATOM 704 O O . PHE A 1 89 ? -1.875 1.911 -9.480 1.00 97.50 89 PHE A O 1
ATOM 711 N N . ASP A 1 90 ? -2.115 1.940 -11.714 1.00 96.31 90 ASP A N 1
ATOM 712 C CA . ASP A 1 90 ? -3.575 1.919 -11.708 1.00 96.31 90 ASP A CA 1
ATOM 713 C C . ASP A 1 90 ? -4.101 0.640 -12.349 1.00 96.31 90 ASP A C 1
ATOM 715 O O . ASP A 1 90 ? -3.673 0.228 -13.432 1.00 96.31 90 ASP A O 1
ATOM 719 N N . PHE A 1 91 ? -5.077 0.006 -11.704 1.00 96.12 91 PHE A N 1
ATOM 720 C CA . PHE A 1 91 ? -5.810 -1.096 -12.316 1.00 96.12 91 PHE A CA 1
ATOM 721 C C . PHE A 1 91 ? -7.259 -1.160 -11.836 1.00 96.12 91 PHE A C 1
ATOM 723 O O . PHE A 1 91 ? -7.625 -0.607 -10.805 1.00 96.12 91 PHE A O 1
ATOM 730 N N . LYS A 1 92 ? -8.101 -1.867 -12.594 1.00 94.62 92 LYS A N 1
ATOM 731 C CA . LYS A 1 92 ? -9.486 -2.173 -12.214 1.00 94.62 92 LYS A CA 1
ATOM 732 C C . LYS A 1 92 ? -9.686 -3.674 -12.079 1.00 94.62 92 LYS A C 1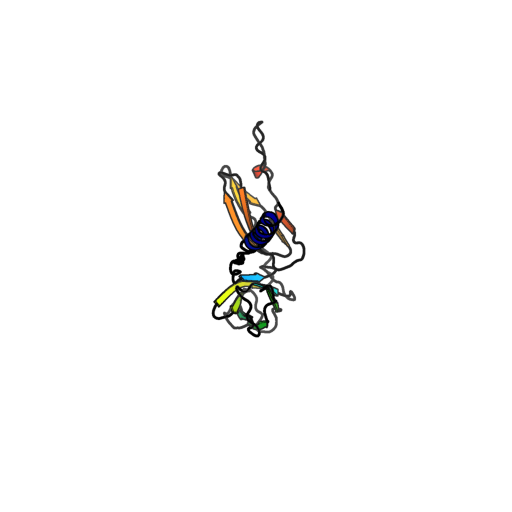
ATOM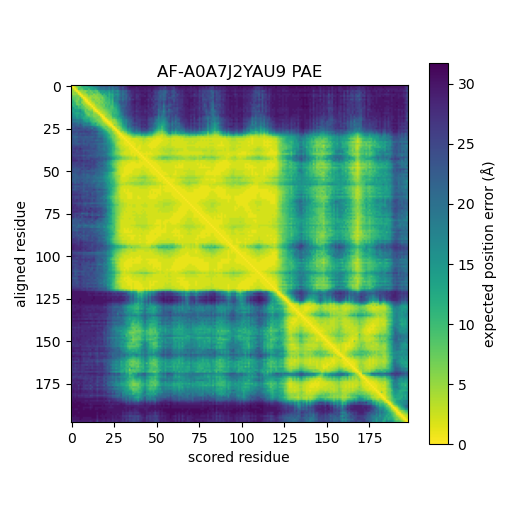 734 O O . LYS A 1 92 ? -9.138 -4.463 -12.861 1.00 94.62 92 LYS A O 1
ATOM 739 N N . ILE A 1 93 ? -10.504 -4.072 -11.109 1.00 94.06 93 ILE A N 1
ATOM 740 C CA . ILE A 1 93 ? -10.932 -5.463 -10.963 1.00 94.06 93 ILE A CA 1
ATOM 741 C C . ILE A 1 93 ? -12.229 -5.673 -11.753 1.00 94.06 93 ILE A C 1
ATOM 743 O O . ILE A 1 93 ? -13.205 -4.949 -11.587 1.00 94.06 93 ILE A O 1
ATOM 747 N N . GLY A 1 94 ? -12.228 -6.670 -12.634 1.00 88.38 94 GLY A N 1
ATOM 748 C CA . GLY A 1 94 ? -13.336 -7.007 -13.515 1.00 88.38 94 GLY A CA 1
ATOM 749 C C . GLY A 1 94 ? -13.071 -8.296 -14.295 1.00 88.38 94 GLY A C 1
ATOM 750 O O . GLY A 1 94 ? -12.107 -9.023 -14.046 1.00 88.38 94 GLY A O 1
ATOM 751 N N . GLY A 1 95 ? -13.944 -8.603 -15.256 1.00 87.81 95 GLY A N 1
ATOM 752 C CA . GLY A 1 95 ? -13.846 -9.826 -16.058 1.00 87.81 95 GLY A CA 1
ATOM 753 C C . GLY A 1 95 ? -13.990 -11.121 -15.240 1.00 87.81 95 GLY A C 1
ATOM 754 O O . GLY A 1 95 ? -14.298 -11.110 -14.054 1.00 87.81 95 GLY A O 1
ATOM 755 N N . GLY A 1 96 ? -13.770 -12.275 -15.879 1.00 85.75 96 GLY A N 1
ATOM 756 C CA . GLY A 1 96 ? -14.033 -13.587 -15.261 1.00 85.75 96 GLY A CA 1
ATOM 757 C C . GLY A 1 96 ? -13.096 -13.980 -14.109 1.00 85.75 96 GLY A C 1
ATOM 758 O O . GLY A 1 96 ? -13.413 -14.898 -13.356 1.00 85.75 96 GLY A O 1
ATOM 759 N N . LEU A 1 97 ? -11.948 -13.308 -13.969 1.00 89.94 97 LEU A N 1
ATOM 760 C CA . LEU A 1 97 ? -11.013 -13.512 -12.855 1.00 89.94 97 LEU A CA 1
ATOM 761 C C . LEU A 1 97 ? -11.236 -12.525 -11.700 1.00 89.94 97 LEU A C 1
ATOM 763 O O . LEU A 1 97 ? -10.692 -12.754 -10.616 1.00 89.94 97 LEU A O 1
ATOM 767 N N . GLY A 1 98 ? -12.028 -11.472 -11.935 1.00 91.56 98 GLY A N 1
ATOM 768 C CA . GLY A 1 98 ? -12.419 -10.466 -10.956 1.00 91.56 98 GLY A CA 1
ATOM 769 C C . GLY A 1 98 ? -13.550 -10.982 -10.075 1.00 91.56 98 GLY A C 1
ATOM 770 O O . GLY A 1 98 ? -14.724 -10.771 -10.361 1.00 91.56 98 GLY A O 1
ATOM 771 N N . ILE A 1 99 ? -13.191 -11.700 -9.017 1.00 90.75 99 ILE A N 1
ATOM 772 C CA . ILE A 1 99 ? -14.123 -12.239 -8.019 1.00 90.75 99 ILE A CA 1
ATOM 773 C C . ILE A 1 99 ? -14.059 -11.426 -6.725 1.00 90.75 99 ILE A C 1
ATOM 775 O O . ILE A 1 99 ? -13.016 -10.863 -6.408 1.00 90.75 99 ILE A O 1
ATOM 779 N N . VAL A 1 100 ? -15.159 -11.396 -5.974 1.00 90.00 100 VAL A N 1
ATOM 780 C CA . VAL A 1 100 ? -15.232 -10.757 -4.650 1.00 90.00 100 VAL A CA 1
ATOM 781 C C . VAL A 1 100 ? -14.297 -11.455 -3.655 1.00 90.00 100 VAL A C 1
ATOM 783 O O . VAL A 1 100 ? -14.198 -12.685 -3.659 1.00 90.00 100 VAL A O 1
ATOM 786 N N . GLY A 1 101 ? -13.641 -10.672 -2.799 1.00 88.12 101 GLY A N 1
ATOM 787 C CA . GLY A 1 101 ? -12.774 -11.126 -1.712 1.00 88.12 101 GLY A CA 1
ATOM 788 C C . GLY A 1 101 ? -11.442 -10.378 -1.651 1.00 88.12 101 GLY A C 1
ATOM 789 O O . GLY A 1 101 ? -11.271 -9.337 -2.283 1.00 88.12 101 GLY A O 1
ATOM 790 N N . ASP A 1 102 ? -10.490 -10.943 -0.911 1.00 93.12 102 ASP A N 1
ATOM 791 C CA . ASP A 1 102 ? -9.189 -10.316 -0.669 1.00 93.12 102 ASP A CA 1
ATOM 792 C C . ASP A 1 102 ? -8.192 -10.563 -1.810 1.00 93.12 102 ASP A C 1
ATOM 794 O O . ASP A 1 102 ? -7.939 -11.703 -2.211 1.00 93.12 102 ASP A O 1
ATOM 798 N N . TYR A 1 103 ? -7.589 -9.489 -2.313 1.00 97.12 103 TYR A N 1
ATOM 799 C CA . TYR A 1 103 ? -6.535 -9.520 -3.323 1.00 97.12 103 TYR A CA 1
ATOM 800 C C . TYR A 1 103 ? -5.187 -9.237 -2.679 1.00 97.12 103 TYR A C 1
ATOM 802 O O . TYR A 1 103 ? -5.063 -8.340 -1.849 1.00 97.12 103 TYR A O 1
ATOM 810 N N . ILE A 1 104 ? -4.155 -9.956 -3.119 1.00 98.00 104 ILE A N 1
ATOM 811 C CA . ILE A 1 104 ? -2.772 -9.719 -2.694 1.00 98.00 104 ILE A CA 1
ATOM 812 C C . ILE A 1 104 ? -2.042 -8.999 -3.820 1.00 98.00 104 ILE A C 1
ATOM 814 O O . ILE A 1 104 ? -1.914 -9.532 -4.924 1.00 98.00 104 ILE A O 1
ATOM 818 N N . ILE A 1 105 ? -1.516 -7.816 -3.527 1.00 98.38 105 ILE A N 1
ATOM 819 C CA . ILE A 1 105 ? -0.717 -7.013 -4.449 1.00 98.38 105 ILE A CA 1
ATOM 820 C C . ILE A 1 105 ? 0.735 -7.098 -3.990 1.00 98.38 105 ILE A C 1
ATOM 822 O O . ILE A 1 105 ? 1.056 -6.756 -2.855 1.00 98.38 105 ILE A O 1
ATOM 826 N N . LYS A 1 106 ? 1.622 -7.566 -4.864 1.00 98.25 106 LYS A N 1
ATOM 827 C CA . LYS A 1 106 ? 3.060 -7.686 -4.606 1.00 98.25 106 LYS A CA 1
ATOM 828 C C . LYS A 1 106 ? 3.820 -6.771 -5.541 1.00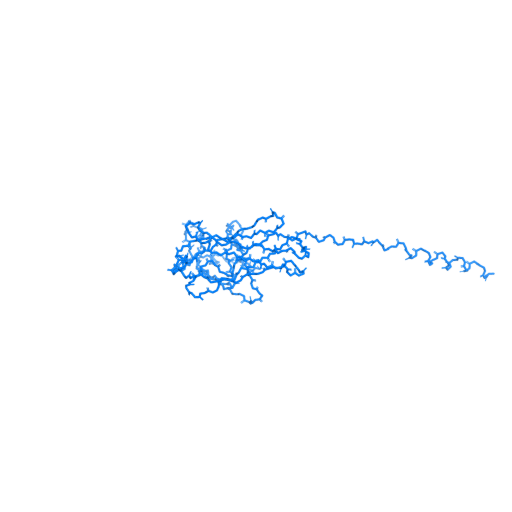 98.25 106 LYS A C 1
ATOM 830 O O . LYS A 1 106 ? 3.522 -6.744 -6.731 1.00 98.25 106 LYS A O 1
ATOM 835 N N . THR A 1 107 ? 4.837 -6.093 -5.035 1.00 98.25 107 THR A N 1
ATOM 836 C CA . THR A 1 107 ? 5.812 -5.381 -5.859 1.00 98.25 107 THR A CA 1
ATOM 837 C C . THR A 1 107 ? 7.200 -5.962 -5.658 1.00 98.25 107 THR A C 1
ATOM 839 O O . THR A 1 107 ? 7.596 -6.310 -4.545 1.00 98.25 107 THR A O 1
ATOM 842 N N . ALA A 1 108 ? 7.946 -6.072 -6.752 1.00 98.00 108 ALA A N 1
ATOM 843 C CA . ALA A 1 108 ? 9.315 -6.554 -6.771 1.00 98.00 108 ALA A CA 1
ATOM 844 C C . ALA A 1 108 ? 10.229 -5.519 -7.429 1.00 98.00 108 ALA A C 1
ATOM 846 O O . ALA A 1 108 ? 9.918 -4.986 -8.495 1.00 98.00 108 ALA A O 1
ATOM 847 N N . TYR A 1 109 ? 11.371 -5.252 -6.798 1.00 97.75 109 TYR A N 1
ATOM 848 C CA . TYR A 1 109 ? 12.381 -4.325 -7.299 1.00 97.75 109 TYR A CA 1
ATOM 849 C C . TYR A 1 109 ? 13.771 -4.761 -6.833 1.00 97.75 109 TYR A C 1
ATOM 851 O O . TYR A 1 109 ? 14.010 -4.898 -5.633 1.00 97.75 109 TYR A O 1
ATOM 859 N N . LEU A 1 110 ? 14.694 -5.008 -7.769 1.00 94.75 110 LEU A N 1
ATOM 860 C CA . LEU A 1 110 ? 16.081 -5.415 -7.472 1.00 94.75 110 LEU A CA 1
ATOM 861 C C . LEU A 1 110 ? 16.193 -6.590 -6.476 1.00 94.75 110 LEU A C 1
ATOM 863 O O . LEU A 1 110 ? 17.011 -6.578 -5.558 1.00 94.75 110 LEU A O 1
ATOM 867 N N . GLY A 1 111 ? 15.332 -7.600 -6.626 1.00 92.12 111 GLY A N 1
ATOM 868 C CA . GLY A 1 111 ? 15.302 -8.780 -5.751 1.00 92.12 111 GLY A CA 1
ATOM 869 C C . GLY A 1 111 ? 14.669 -8.552 -4.372 1.00 92.12 111 GLY A C 1
ATOM 870 O O . GLY A 1 111 ? 14.565 -9.497 -3.591 1.00 92.12 111 GLY A O 1
ATOM 871 N N . ARG A 1 112 ? 14.215 -7.332 -4.062 1.00 94.50 112 ARG A N 1
ATOM 872 C CA . ARG A 1 112 ? 13.390 -7.032 -2.885 1.00 94.50 112 ARG A CA 1
ATOM 873 C C . ARG A 1 112 ? 11.917 -7.169 -3.239 1.00 94.50 112 ARG A C 1
ATOM 875 O O . ARG A 1 112 ? 11.535 -6.899 -4.373 1.00 94.50 112 ARG A O 1
ATOM 882 N N . ASN A 1 113 ? 11.105 -7.545 -2.253 1.00 96.06 113 ASN A N 1
ATOM 883 C CA . ASN A 1 113 ? 9.659 -7.683 -2.396 1.00 96.06 113 ASN A CA 1
ATOM 884 C C . ASN A 1 113 ? 8.944 -6.883 -1.304 1.00 96.06 113 ASN A C 1
ATOM 886 O O . ASN A 1 113 ? 9.416 -6.839 -0.167 1.00 96.06 113 ASN A O 1
ATOM 890 N N . ALA A 1 114 ? 7.809 -6.295 -1.651 1.00 95.56 114 ALA A N 1
ATOM 891 C CA . ALA A 1 114 ? 6.846 -5.708 -0.733 1.00 95.56 114 ALA A CA 1
ATOM 892 C C . ALA A 1 114 ? 5.446 -6.193 -1.131 1.00 95.56 114 ALA A C 1
ATOM 894 O O . ALA A 1 114 ? 5.235 -6.619 -2.268 1.00 95.56 114 ALA A O 1
ATOM 895 N N . GLN A 1 115 ? 4.495 -6.183 -0.200 1.00 96.75 115 GLN A N 1
ATOM 896 C CA . GLN A 1 115 ? 3.119 -6.562 -0.509 1.00 96.75 115 GLN A CA 1
ATOM 897 C C . GLN A 1 115 ? 2.109 -5.791 0.335 1.00 96.75 115 GLN A C 1
ATOM 899 O O . GLN A 1 115 ? 2.420 -5.389 1.454 1.00 96.75 115 GLN A O 1
ATOM 904 N N . THR A 1 116 ? 0.902 -5.647 -0.200 1.00 94.81 116 THR A N 1
ATOM 905 C CA . THR A 1 116 ? -0.286 -5.160 0.503 1.00 94.81 116 THR A CA 1
ATOM 906 C C . THR A 1 116 ? -1.500 -6.005 0.112 1.00 94.81 116 THR A C 1
ATOM 908 O O . THR A 1 116 ? -1.456 -6.745 -0.876 1.00 94.81 116 THR A O 1
ATOM 911 N N . THR A 1 117 ? -2.572 -5.902 0.889 1.00 94.75 117 THR A N 1
ATOM 912 C CA . THR A 1 117 ? -3.843 -6.589 0.646 1.00 94.75 117 THR A CA 1
ATOM 913 C C . THR A 1 117 ? -4.951 -5.554 0.523 1.00 94.75 117 THR A C 1
ATOM 915 O O . THR A 1 117 ? -4.937 -4.556 1.237 1.00 94.75 117 THR A O 1
ATOM 918 N N . ILE A 1 118 ? -5.905 -5.806 -0.366 1.00 92.38 118 ILE A N 1
ATOM 919 C CA . ILE A 1 118 ? -7.156 -5.047 -0.466 1.00 92.38 118 ILE A CA 1
ATOM 920 C C . ILE A 1 118 ? -8.331 -6.017 -0.466 1.00 92.38 118 ILE A C 1
ATOM 922 O O . ILE A 1 118 ? -8.167 -7.179 -0.841 1.00 92.38 118 ILE A O 1
ATOM 926 N N . THR A 1 119 ? -9.522 -5.536 -0.144 1.00 91.12 119 THR A N 1
ATOM 927 C CA . THR A 1 119 ? -10.762 -6.296 -0.270 1.00 91.12 119 THR A CA 1
ATOM 928 C C . THR A 1 119 ? -11.612 -5.722 -1.399 1.00 91.12 119 THR A C 1
ATOM 930 O O . THR A 1 119 ? -11.889 -4.528 -1.453 1.00 91.12 119 THR A O 1
ATOM 933 N N . PHE A 1 120 ? -12.022 -6.573 -2.338 1.00 90.50 120 PHE A N 1
ATOM 934 C CA . PHE A 1 120 ? -12.851 -6.186 -3.477 1.00 90.50 120 PHE A CA 1
ATOM 935 C C . PHE A 1 120 ? -14.256 -6.771 -3.365 1.00 90.50 120 PHE A C 1
ATOM 937 O O . PHE A 1 120 ? -14.422 -7.969 -3.128 1.00 90.50 120 PHE A O 1
ATOM 944 N N . GLY A 1 121 ? -15.260 -5.940 -3.618 1.00 81.50 121 GLY A N 1
ATOM 945 C CA . GLY A 1 121 ? -16.676 -6.271 -3.546 1.00 81.50 121 GLY A CA 1
ATOM 946 C C . GLY A 1 121 ? -17.394 -5.480 -2.461 1.00 81.50 121 GLY A C 1
ATOM 947 O O . GLY A 1 121 ? -16.770 -4.958 -1.541 1.00 81.50 121 GLY A O 1
ATOM 948 N N . ASP A 1 122 ? -18.719 -5.404 -2.593 1.00 58.03 122 ASP A N 1
ATOM 949 C CA . ASP A 1 122 ? -19.612 -4.643 -1.713 1.00 58.03 122 ASP A CA 1
ATOM 950 C C . ASP A 1 122 ? -19.754 -5.346 -0.354 1.00 58.03 122 ASP A C 1
ATOM 952 O O . ASP A 1 122 ? -20.769 -5.950 -0.002 1.00 58.03 122 ASP A O 1
ATOM 956 N N . LEU A 1 123 ? -18.662 -5.347 0.400 1.00 48.88 123 LEU A N 1
ATOM 957 C CA . LEU A 1 123 ? -18.716 -5.489 1.834 1.00 48.88 123 LEU A CA 1
ATOM 958 C C . LEU A 1 123 ? -19.082 -4.102 2.317 1.00 48.88 123 LEU A C 1
ATOM 960 O O . LEU A 1 123 ? -18.252 -3.198 2.258 1.00 48.88 123 LEU A O 1
ATOM 964 N N . THR A 1 124 ? -20.330 -3.930 2.759 1.00 37.19 124 THR A N 1
ATOM 965 C CA . THR A 1 124 ? -20.718 -2.808 3.615 1.00 37.19 124 THR A CA 1
ATOM 966 C C . THR A 1 124 ? -19.558 -2.550 4.554 1.00 37.19 124 THR A C 1
ATOM 968 O O . THR A 1 124 ? -19.291 -3.410 5.398 1.00 37.19 124 THR A O 1
ATOM 971 N N . ALA A 1 125 ? -18.834 -1.450 4.323 1.00 40.53 125 ALA A N 1
ATOM 972 C CA . ALA A 1 125 ? -17.649 -1.106 5.078 1.00 40.53 125 ALA A CA 1
ATOM 973 C C . ALA A 1 125 ? -18.031 -1.257 6.542 1.00 40.53 125 ALA A C 1
ATOM 975 O O . ALA A 1 125 ? -18.880 -0.516 7.048 1.00 40.53 125 ALA A O 1
ATOM 976 N N . THR A 1 126 ? -17.498 -2.282 7.203 1.00 38.62 126 THR A N 1
ATOM 977 C CA . THR A 1 126 ? -17.573 -2.337 8.648 1.00 38.62 126 THR A CA 1
ATOM 978 C C . THR A 1 126 ? -16.822 -1.098 9.061 1.00 38.62 126 THR A C 1
ATOM 980 O O . THR A 1 126 ? -15.614 -1.017 8.864 1.00 38.62 126 THR A O 1
ATOM 983 N N . THR A 1 127 ? -17.567 -0.079 9.482 1.00 43.56 127 THR A N 1
ATOM 984 C CA . THR A 1 127 ? -17.036 1.114 10.115 1.00 43.56 127 THR A CA 1
ATOM 985 C C . THR A 1 127 ? -16.226 0.593 11.287 1.00 43.56 127 THR A C 1
ATOM 987 O O . THR A 1 127 ? -16.796 0.261 12.327 1.00 43.56 127 THR A O 1
ATOM 990 N N . ASP A 1 128 ? -14.930 0.380 11.066 1.00 59.19 128 ASP A N 1
ATOM 991 C CA . ASP A 1 128 ? -14.045 -0.209 12.051 1.00 59.19 128 ASP A CA 1
ATOM 992 C C . ASP A 1 128 ? -13.839 0.901 13.066 1.00 59.19 128 ASP A C 1
ATOM 994 O O . ASP A 1 128 ? -13.072 1.836 12.876 1.00 59.19 128 ASP A O 1
ATOM 998 N N . GLY A 1 129 ? -14.730 0.949 14.048 1.00 65.88 129 GLY A N 1
ATOM 999 C CA . GLY A 1 129 ? -14.676 1.935 15.102 1.00 65.88 129 GLY A CA 1
ATOM 1000 C C . GLY A 1 129 ? -13.605 1.523 16.096 1.00 65.88 129 GLY A C 1
ATOM 1001 O O . GLY A 1 129 ? -13.463 0.343 16.413 1.00 65.88 129 GLY A O 1
ATOM 1002 N N . VAL A 1 130 ? -12.880 2.485 16.661 1.00 75.44 130 VAL A N 1
ATOM 1003 C CA . VAL A 1 130 ? -11.932 2.162 17.730 1.00 75.44 130 VAL A CA 1
ATOM 1004 C C . VAL A 1 130 ? -12.700 1.700 18.959 1.00 75.44 130 VAL A C 1
ATOM 1006 O O . VAL A 1 130 ? -13.553 2.419 19.486 1.00 75.44 130 VAL A O 1
ATOM 1009 N N . ARG A 1 131 ? -12.356 0.508 19.447 1.00 82.50 131 ARG A N 1
ATOM 1010 C CA . ARG A 1 131 ? -12.842 -0.017 20.721 1.00 82.50 131 ARG A CA 1
ATOM 1011 C C . ARG A 1 131 ? -11.964 0.493 21.862 1.00 82.50 131 ARG A C 1
ATOM 1013 O O . ARG A 1 131 ? -10.804 0.105 21.969 1.00 82.50 131 ARG A O 1
ATOM 1020 N N . VAL A 1 132 ? -12.527 1.327 22.730 1.00 79.25 132 VAL A N 1
ATOM 1021 C CA . VAL A 1 132 ? -11.852 1.882 23.912 1.00 79.25 132 VAL A CA 1
ATOM 1022 C C . VAL A 1 132 ? -12.470 1.305 25.175 1.00 79.25 132 VAL A C 1
ATOM 1024 O O . VAL A 1 132 ? -13.677 1.403 25.379 1.00 79.25 132 VAL A O 1
ATOM 1027 N N . GLU A 1 133 ? -11.643 0.737 26.048 1.00 80.81 133 GLU A N 1
ATOM 1028 C CA . GLU A 1 133 ? -12.065 0.336 27.389 1.00 80.81 133 GLU A CA 1
ATOM 1029 C C . GLU A 1 133 ? -11.640 1.394 28.407 1.00 80.81 133 GLU A C 1
ATOM 1031 O O . GLU A 1 133 ? -10.456 1.694 28.541 1.00 80.81 133 GLU A O 1
ATOM 1036 N N . PHE A 1 134 ? -12.597 1.968 29.134 1.00 75.88 134 PHE A N 1
ATOM 1037 C CA . PHE A 1 134 ? -12.319 2.969 30.161 1.00 75.88 134 PHE A CA 1
ATOM 1038 C C . PHE A 1 134 ? -13.318 2.861 31.314 1.00 75.88 134 PHE A C 1
ATOM 1040 O O . PHE A 1 134 ? -14.527 2.758 31.102 1.00 75.88 134 PHE A O 1
ATOM 1047 N N . GLY A 1 135 ? -12.816 2.869 32.553 1.00 74.44 135 GLY A N 1
ATOM 1048 C CA . GLY A 1 135 ? -13.658 2.810 33.753 1.00 74.44 135 GLY A CA 1
ATOM 1049 C C . GLY A 1 135 ? -14.572 1.577 33.820 1.00 74.44 135 GLY A C 1
ATOM 1050 O O . GLY A 1 135 ? -15.691 1.684 34.311 1.00 74.44 135 GLY A O 1
ATOM 1051 N N . GLY A 1 136 ? -14.134 0.436 33.274 1.00 77.56 136 GLY A N 1
ATOM 1052 C CA . GLY A 1 136 ? -14.929 -0.799 33.196 1.00 77.56 136 GLY A CA 1
ATOM 1053 C C . GLY A 1 136 ? -16.003 -0.815 32.100 1.00 77.56 136 GLY A C 1
ATOM 1054 O O . GLY A 1 136 ? -16.744 -1.788 32.002 1.00 77.56 136 GLY A O 1
ATOM 1055 N N . ASN A 1 137 ? -16.084 0.229 31.269 1.00 77.69 137 ASN A N 1
ATOM 1056 C CA . ASN A 1 137 ? -17.011 0.325 30.143 1.00 77.69 137 ASN A CA 1
ATOM 1057 C C . ASN A 1 137 ? -16.276 0.185 28.808 1.00 77.69 137 ASN A C 1
ATOM 1059 O O . ASN A 1 137 ? -15.105 0.550 28.695 1.00 77.69 137 ASN A O 1
ATOM 1063 N N . VAL A 1 138 ? -16.990 -0.296 27.789 1.00 79.94 138 VAL A N 1
ATOM 1064 C CA . VAL A 1 138 ? -16.504 -0.401 26.408 1.00 79.94 138 VAL A CA 1
ATOM 1065 C C . VAL A 1 138 ? -17.202 0.654 25.557 1.00 79.94 138 VAL A C 1
ATOM 1067 O O . VAL A 1 138 ? -18.430 0.708 25.511 1.00 79.94 138 VAL A O 1
ATOM 1070 N N . PHE A 1 139 ? -16.418 1.461 24.854 1.00 81.19 139 PHE A N 1
ATOM 1071 C CA . PHE A 1 139 ? -16.881 2.511 23.959 1.00 81.19 139 PHE A CA 1
ATOM 1072 C C . PHE A 1 139 ? -16.433 2.210 22.531 1.00 81.19 139 PHE A C 1
ATOM 1074 O O . PHE A 1 139 ? -15.281 1.847 22.305 1.00 81.19 139 PHE A O 1
ATOM 1081 N N . TYR A 1 140 ? -17.335 2.400 21.571 1.00 83.25 140 TYR A N 1
ATOM 1082 C CA . TYR A 1 140 ? -17.037 2.288 20.144 1.00 83.25 140 TYR A CA 1
ATOM 1083 C C . TYR A 1 140 ? -17.019 3.684 19.529 1.00 83.25 140 TYR A C 1
ATOM 1085 O O . TYR A 1 140 ? -18.016 4.412 19.593 1.00 83.25 140 TYR A O 1
ATOM 1093 N N . LEU A 1 141 ? -15.872 4.065 18.974 1.00 81.94 141 LEU A N 1
ATOM 1094 C CA . LEU A 1 141 ? -15.646 5.365 18.355 1.00 81.94 141 LEU A CA 1
ATOM 1095 C C . LEU A 1 141 ? -15.714 5.211 16.836 1.00 81.94 141 LEU A C 1
ATOM 1097 O O . LEU A 1 141 ? -14.757 4.699 16.257 1.00 81.94 141 LEU A O 1
ATOM 1101 N N . PRO A 1 142 ? -16.809 5.616 16.170 1.00 80.06 142 PRO A N 1
ATOM 1102 C CA . PRO A 1 142 ? -16.867 5.528 14.723 1.00 80.06 142 PRO A CA 1
ATOM 1103 C C . PRO A 1 142 ? -15.853 6.501 14.115 1.00 80.06 142 PRO A C 1
ATOM 1105 O O . PRO A 1 142 ? -15.717 7.646 14.569 1.00 80.06 142 PRO A O 1
ATOM 1108 N N . MET A 1 143 ? -15.153 6.026 13.091 1.00 75.50 143 MET A N 1
ATOM 1109 C CA . MET A 1 143 ? -14.158 6.791 12.355 1.00 75.50 143 MET A CA 1
ATOM 1110 C C . MET A 1 143 ? -14.321 6.619 10.849 1.00 75.50 143 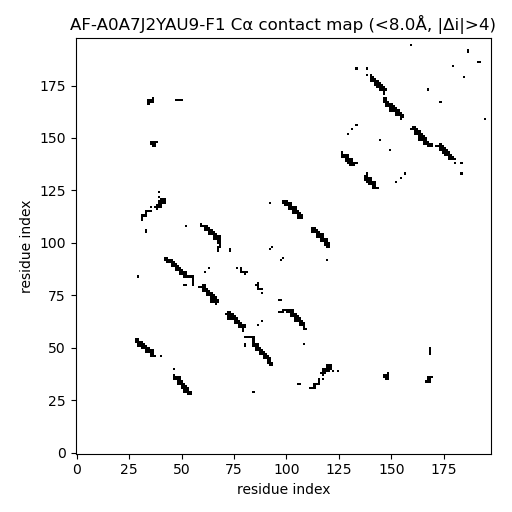MET A C 1
ATOM 1112 O O . MET A 1 143 ? -14.882 5.629 10.381 1.00 75.50 143 MET A O 1
ATOM 1116 N N . SER A 1 144 ? -13.837 7.606 10.106 1.00 74.06 144 SER A N 1
ATOM 1117 C CA . SER A 1 144 ? -13.742 7.574 8.652 1.00 74.06 144 SER A CA 1
ATOM 1118 C C . SER A 1 144 ? -12.485 8.306 8.208 1.00 74.06 144 SER A C 1
ATOM 1120 O O . SER A 1 144 ? -12.179 9.378 8.731 1.00 74.06 144 SER A O 1
ATOM 1122 N N . LEU A 1 145 ? -11.799 7.756 7.217 1.00 75.56 145 LEU A N 1
ATOM 1123 C CA . LEU A 1 145 ? -10.674 8.386 6.545 1.00 75.56 145 LEU A CA 1
ATOM 1124 C C . LEU A 1 145 ? -10.984 8.447 5.050 1.00 75.56 145 LEU A C 1
ATOM 1126 O O . LEU A 1 145 ? -11.398 7.440 4.478 1.00 75.56 145 LEU A O 1
ATOM 1130 N N . THR A 1 146 ? -10.797 9.608 4.430 1.00 73.81 146 THR A N 1
ATOM 1131 C CA . THR A 1 146 ? -10.799 9.741 2.967 1.00 73.81 146 THR A CA 1
ATOM 1132 C C . THR A 1 146 ? -9.368 9.806 2.433 1.00 73.81 146 THR A C 1
ATOM 1134 O O . THR A 1 146 ? -8.471 10.284 3.129 1.00 73.81 146 THR A O 1
ATOM 1137 N N . ASN A 1 147 ? -9.165 9.315 1.205 1.00 68.25 147 ASN A N 1
ATOM 1138 C CA . ASN A 1 147 ? -7.894 9.342 0.463 1.00 68.25 147 ASN A CA 1
ATOM 1139 C C . ASN A 1 147 ? -6.697 8.765 1.243 1.00 68.25 147 ASN A C 1
ATOM 1141 O O . ASN A 1 147 ? -5.566 9.247 1.168 1.00 68.25 147 ASN A O 1
ATOM 1145 N N . GLY A 1 148 ? -6.949 7.710 2.018 1.00 70.19 148 GLY A N 1
ATOM 1146 C CA . GLY A 1 148 ? -5.933 7.027 2.796 1.00 70.19 148 GLY A CA 1
ATOM 1147 C C . GLY A 1 148 ? -6.450 5.770 3.477 1.00 70.19 148 GLY A C 1
ATOM 1148 O O . GLY A 1 148 ? -7.631 5.433 3.447 1.00 70.19 148 GLY A O 1
ATOM 1149 N N . ASN A 1 149 ? -5.529 5.099 4.149 1.00 70.25 149 ASN A N 1
ATOM 1150 C CA . ASN A 1 149 ? -5.718 3.836 4.838 1.00 70.25 149 ASN A CA 1
ATOM 1151 C C . ASN A 1 149 ? -5.289 3.973 6.313 1.00 70.25 149 ASN A C 1
ATOM 1153 O O . ASN A 1 149 ? -4.241 4.557 6.609 1.00 70.25 149 ASN A O 1
ATOM 1157 N N . ILE A 1 150 ? -6.084 3.424 7.238 1.00 72.56 150 ILE A N 1
ATOM 1158 C CA . ILE A 1 150 ? -5.730 3.316 8.658 1.00 72.56 150 ILE A CA 1
ATOM 1159 C C . ILE A 1 150 ? -4.952 2.011 8.873 1.00 72.56 150 ILE A C 1
ATOM 1161 O O . ILE A 1 150 ? -5.523 0.938 8.990 1.00 72.56 150 ILE A O 1
ATOM 1165 N N . GLN A 1 151 ? -3.635 2.124 9.017 1.00 69.12 151 GLN A N 1
ATOM 1166 C CA . GLN A 1 151 ? -2.723 0.989 9.179 1.00 69.12 151 GLN A CA 1
ATOM 1167 C C . GLN A 1 151 ? -2.848 0.314 10.552 1.00 69.12 151 GLN A C 1
ATOM 1169 O O . GLN A 1 151 ? -2.679 -0.895 10.685 1.00 69.12 151 GLN A O 1
ATOM 1174 N N . SER A 1 152 ? -3.039 1.105 11.612 1.00 69.38 152 SER A N 1
ATOM 1175 C CA . SER A 1 152 ? -3.235 0.605 12.980 1.00 69.38 152 SER A CA 1
ATOM 1176 C C . SER A 1 152 ? -3.683 1.714 13.929 1.00 69.38 152 SER A C 1
ATOM 1178 O O . SER A 1 152 ? -3.547 2.903 13.630 1.00 69.38 152 SER A O 1
ATOM 1180 N N . TYR A 1 153 ? -4.153 1.327 15.117 1.00 71.88 153 TYR A N 1
ATOM 1181 C CA . TYR A 1 153 ? -4.349 2.233 16.244 1.00 71.88 153 TYR A CA 1
ATOM 1182 C C . TYR A 1 153 ? -3.759 1.643 17.533 1.00 71.88 153 TYR A C 1
ATOM 1184 O O . TYR A 1 153 ? -3.772 0.432 17.753 1.00 71.88 153 TYR A O 1
ATOM 1192 N N . ASN A 1 154 ? -3.244 2.502 18.411 1.00 75.75 154 ASN A N 1
ATOM 1193 C CA . ASN A 1 154 ? -2.760 2.132 19.737 1.00 75.75 154 ASN A CA 1
ATOM 1194 C C . ASN A 1 154 ? -3.400 3.029 20.796 1.00 75.75 154 ASN A C 1
ATOM 1196 O O . ASN A 1 154 ? -3.400 4.250 20.658 1.00 75.75 154 ASN A O 1
ATOM 1200 N N . ILE A 1 155 ? -3.936 2.423 21.855 1.00 76.19 155 ILE A N 1
ATOM 1201 C CA . ILE A 1 155 ? -4.549 3.141 22.975 1.00 76.19 155 ILE A CA 1
ATOM 1202 C C . ILE A 1 155 ? -3.646 2.985 24.193 1.00 76.19 155 ILE A C 1
ATOM 1204 O O . ILE A 1 155 ? -3.378 1.867 24.634 1.00 76.19 155 ILE A O 1
ATOM 1208 N N . ASN A 1 156 ? -3.230 4.106 24.776 1.00 76.44 156 ASN A N 1
ATOM 1209 C CA . ASN A 1 156 ? -2.502 4.139 26.035 1.00 76.44 156 ASN A CA 1
ATOM 1210 C C . ASN A 1 156 ? -3.336 4.867 27.093 1.00 76.44 156 ASN A C 1
ATOM 1212 O O . ASN A 1 156 ? -3.395 6.095 27.136 1.00 76.44 156 ASN A O 1
ATOM 1216 N N . LEU A 1 157 ? -3.962 4.088 27.976 1.00 69.38 157 LEU A N 1
ATOM 1217 C CA . LEU A 1 157 ? -4.824 4.607 29.039 1.00 69.38 157 LEU A CA 1
ATOM 1218 C C . LEU A 1 157 ? -4.045 5.346 30.138 1.00 69.38 157 LEU A C 1
ATOM 1220 O O . LEU A 1 157 ? -4.600 6.251 30.752 1.00 69.38 157 LEU A O 1
ATOM 1224 N N . ASN A 1 158 ? -2.765 5.020 30.355 1.00 74.56 158 ASN A N 1
ATOM 1225 C CA . ASN A 1 158 ? -1.931 5.699 31.357 1.00 74.56 158 ASN A CA 1
ATOM 1226 C C . ASN A 1 158 ? -1.624 7.145 30.952 1.00 74.56 158 ASN A C 1
ATOM 1228 O O . ASN A 1 158 ? -1.517 8.017 31.809 1.00 74.56 158 ASN A O 1
ATOM 1232 N N . ASN A 1 159 ? -1.515 7.388 29.643 1.00 71.81 159 ASN A N 1
ATOM 1233 C CA . ASN A 1 159 ? -1.248 8.705 29.067 1.00 71.81 159 ASN A CA 1
ATOM 1234 C C . ASN A 1 159 ? -2.495 9.327 28.416 1.00 71.81 159 ASN A C 1
ATOM 1236 O O . ASN A 1 159 ? -2.387 10.370 27.772 1.00 71.81 159 ASN A O 1
ATOM 1240 N N . THR A 1 160 ? -3.667 8.692 28.550 1.00 74.50 160 THR A N 1
ATOM 1241 C CA . THR A 1 160 ? -4.930 9.104 27.906 1.00 74.50 160 THR A CA 1
ATOM 1242 C C . THR A 1 160 ? -4.770 9.443 26.418 1.00 74.50 160 THR A C 1
ATOM 1244 O O . THR A 1 160 ? -5.294 10.448 25.942 1.00 74.50 160 THR A O 1
ATOM 1247 N N . SER A 1 161 ? -4.013 8.625 25.681 1.00 74.69 161 SER A N 1
ATOM 1248 C CA . SER A 1 161 ? -3.700 8.867 24.271 1.00 74.69 161 SER A CA 1
ATOM 1249 C C . SER A 1 161 ? -4.212 7.755 23.361 1.00 74.69 161 SER A C 1
ATOM 1251 O O . SER A 1 161 ? -4.242 6.577 23.728 1.00 74.69 161 SER A O 1
ATOM 1253 N N . ILE A 1 162 ? -4.603 8.149 22.149 1.00 78.12 162 ILE A N 1
ATOM 1254 C CA . ILE A 1 162 ? -4.900 7.248 21.036 1.00 78.12 162 ILE A CA 1
ATOM 1255 C C . ILE A 1 162 ? -4.007 7.686 19.879 1.00 78.12 162 ILE A C 1
ATOM 1257 O O . ILE A 1 162 ? -4.034 8.850 19.489 1.00 78.12 162 ILE A O 1
ATOM 1261 N N . VAL A 1 163 ? -3.195 6.769 19.364 1.00 79.38 163 VAL A N 1
A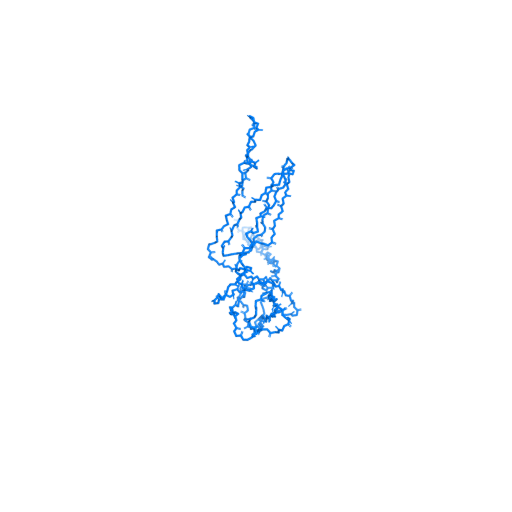TOM 1262 C CA . VAL A 1 163 ? -2.280 7.021 18.249 1.00 79.38 163 VAL A CA 1
ATOM 1263 C C . VAL A 1 163 ? -2.749 6.215 17.052 1.00 79.38 163 VAL A C 1
ATOM 1265 O O . VAL A 1 163 ? -2.838 4.992 17.138 1.00 79.38 163 VAL A O 1
ATOM 1268 N N . PHE A 1 164 ? -3.026 6.898 15.945 1.00 76.94 164 PHE A N 1
ATOM 1269 C CA . PHE A 1 164 ? -3.377 6.279 14.672 1.00 76.94 164 PHE A CA 1
ATOM 1270 C C . PHE A 1 164 ? -2.171 6.299 13.746 1.00 76.94 164 PHE A C 1
ATOM 1272 O O . PHE A 1 164 ? -1.523 7.330 13.583 1.00 76.94 164 PHE A O 1
ATOM 1279 N N . SER A 1 165 ? -1.890 5.162 13.123 1.00 75.19 165 SER A N 1
ATOM 1280 C CA . SER A 1 165 ? -0.982 5.106 11.985 1.00 75.19 165 SER A CA 1
ATOM 1281 C C . SER A 1 165 ? -1.832 5.139 10.731 1.00 75.19 165 SER A C 1
ATOM 1283 O O . SER A 1 165 ? -2.599 4.215 10.486 1.00 75.19 165 SER A O 1
ATOM 1285 N N . ILE A 1 166 ? -1.710 6.210 9.960 1.00 75.06 166 ILE A N 1
ATOM 1286 C CA . ILE A 1 166 ? -2.426 6.397 8.702 1.00 75.06 166 ILE A CA 1
ATOM 1287 C C . ILE A 1 166 ? -1.399 6.424 7.580 1.00 75.06 166 ILE A C 1
ATOM 1289 O O . ILE A 1 166 ? -0.270 6.885 7.757 1.00 75.06 166 ILE A O 1
ATOM 1293 N N . SER A 1 167 ? -1.787 5.930 6.418 1.00 70.62 167 SER A N 1
ATOM 1294 C CA . SER A 1 167 ? -1.001 6.064 5.209 1.00 70.62 167 SER A CA 1
ATOM 1295 C C . SER A 1 167 ? -1.859 6.562 4.064 1.00 70.62 167 SER A C 1
ATOM 1297 O O . SER A 1 167 ? -2.934 6.025 3.829 1.00 70.62 167 SER A O 1
ATOM 1299 N N . ILE A 1 168 ? -1.348 7.532 3.327 1.00 74.88 168 ILE A N 1
ATOM 1300 C CA . ILE A 1 168 ? -1.995 8.110 2.152 1.00 74.88 168 ILE A CA 1
ATOM 1301 C C . ILE A 1 168 ? -1.183 7.738 0.910 1.00 74.88 168 ILE A C 1
ATOM 1303 O O . ILE A 1 168 ? 0.045 7.614 1.002 1.00 74.88 168 ILE A O 1
ATOM 1307 N N . CYS A 1 169 ? -1.864 7.513 -0.215 1.00 71.19 169 CYS A N 1
ATOM 1308 C CA . CYS A 1 169 ? -1.202 7.354 -1.512 1.00 71.19 169 CYS A CA 1
ATOM 1309 C C . CYS A 1 169 ? -1.123 8.654 -2.308 1.00 71.19 169 CYS A C 1
ATOM 1311 O O . CYS A 1 169 ? -0.232 8.803 -3.138 1.00 71.19 169 CYS A O 1
ATOM 1313 N N . GLU A 1 170 ? -2.032 9.588 -2.046 1.00 64.00 170 GLU A N 1
ATOM 1314 C CA . GLU A 1 170 ? -2.207 10.770 -2.876 1.00 64.00 170 GLU A CA 1
ATOM 1315 C C . GLU A 1 170 ? -1.533 12.014 -2.294 1.00 64.00 170 GLU A C 1
ATOM 1317 O O . GLU A 1 170 ? -1.187 12.088 -1.112 1.00 64.00 170 GLU A O 1
ATOM 1322 N N . THR A 1 171 ? -1.372 13.012 -3.160 1.00 60.19 171 THR A N 1
ATOM 1323 C CA . THR A 1 171 ? -1.090 14.404 -2.794 1.00 60.19 171 THR A CA 1
ATOM 1324 C C . THR A 1 171 ? -2.368 15.219 -2.569 1.00 60.19 171 THR A C 1
ATOM 1326 O O . THR A 1 171 ? -2.269 16.400 -2.237 1.00 60.19 171 THR A O 1
ATOM 1329 N N . GLU A 1 172 ? -3.549 14.621 -2.762 1.00 61.38 172 GLU A N 1
ATOM 1330 C CA . GLU A 1 172 ? -4.835 15.249 -2.464 1.00 61.38 172 GLU A CA 1
ATOM 1331 C C . GLU A 1 172 ? -5.120 15.236 -0.959 1.00 61.38 172 GLU A C 1
ATOM 1333 O O . GLU A 1 172 ? -4.789 14.289 -0.241 1.00 61.38 172 GLU A O 1
ATOM 1338 N N . ASP A 1 173 ? -5.758 16.302 -0.477 1.00 69.19 173 ASP A N 1
ATOM 1339 C CA . ASP A 1 173 ? -6.101 16.436 0.933 1.00 69.19 173 ASP A CA 1
ATOM 1340 C C . ASP A 1 173 ? -7.119 15.358 1.350 1.00 69.19 173 ASP A C 1
ATOM 1342 O O . ASP A 1 173 ? -8.224 15.266 0.812 1.00 69.19 173 ASP A O 1
ATOM 1346 N N . GLY A 1 174 ? -6.755 14.552 2.348 1.00 70.06 174 GLY A N 1
ATOM 1347 C CA . GLY A 1 174 ? -7.651 13.605 3.013 1.00 70.06 174 GLY A CA 1
ATOM 1348 C C . GLY A 1 174 ? -8.275 14.192 4.282 1.00 70.06 174 GLY A C 1
ATOM 1349 O O . GLY A 1 174 ? -7.710 15.074 4.930 1.00 70.06 174 GLY A O 1
ATOM 1350 N N . GLU A 1 175 ? -9.432 13.671 4.688 1.00 76.00 175 GLU A N 1
ATOM 1351 C CA . GLU A 1 175 ? -10.092 14.021 5.943 1.00 76.00 175 GLU A CA 1
ATOM 1352 C C . GLU A 1 175 ? -10.163 12.798 6.861 1.00 76.00 175 GLU A C 1
ATOM 1354 O O . GLU A 1 175 ? -10.791 11.787 6.542 1.00 76.00 175 GLU A O 1
ATOM 1359 N N . PHE A 1 176 ? -9.552 12.909 8.042 1.00 79.94 176 PHE A N 1
ATOM 1360 C CA . PHE A 1 176 ? -9.723 11.950 9.128 1.00 79.94 176 PHE A CA 1
ATOM 1361 C C . PHE A 1 176 ? -10.781 12.463 10.107 1.00 79.94 176 PHE A C 1
ATOM 1363 O O . PHE A 1 176 ? -10.581 13.471 10.788 1.00 79.94 176 PHE A O 1
ATOM 1370 N N . ARG A 1 177 ? -11.908 11.757 10.207 1.00 78.44 177 ARG A N 1
ATOM 1371 C CA . ARG A 1 177 ? -12.975 12.043 11.172 1.00 78.44 177 ARG A CA 1
ATOM 1372 C C . ARG A 1 177 ? -13.037 10.941 12.217 1.00 78.44 177 ARG A C 1
ATOM 1374 O O . ARG A 1 177 ? -13.112 9.763 11.884 1.00 78.44 177 ARG A O 1
ATOM 1381 N N . ILE A 1 178 ? -13.114 11.337 13.482 1.00 82.75 178 ILE A N 1
ATOM 1382 C CA . ILE A 1 178 ? -13.395 10.450 14.612 1.00 82.75 178 ILE A CA 1
ATOM 1383 C C . ILE A 1 178 ? -14.481 11.076 15.482 1.00 82.75 178 ILE A C 1
ATOM 1385 O O . ILE A 1 178 ? -14.421 12.260 15.811 1.00 82.75 178 ILE A O 1
ATOM 1389 N N . THR A 1 179 ? -15.482 10.288 15.869 1.00 82.00 179 THR A N 1
ATOM 1390 C CA . THR A 1 179 ? -16.526 10.762 16.786 1.00 82.00 179 THR A CA 1
ATOM 1391 C C . THR A 1 179 ? -16.257 10.233 18.182 1.00 82.00 179 THR A C 1
ATOM 1393 O O . THR A 1 179 ? -16.492 9.061 18.472 1.00 82.00 179 THR A O 1
ATOM 1396 N N . LEU A 1 180 ? -15.785 11.108 19.066 1.00 80.81 180 LEU A N 1
ATOM 1397 C CA . LEU A 1 180 ? -15.566 10.774 20.468 1.00 80.81 180 LEU A CA 1
ATOM 1398 C C . LEU A 1 180 ? -16.872 10.874 21.263 1.00 80.81 180 LEU A C 1
ATOM 1400 O O . LEU A 1 180 ? -17.594 11.871 21.200 1.00 80.81 180 LEU A O 1
ATOM 1404 N N . GLN A 1 181 ? -17.173 9.843 22.049 1.00 79.44 181 GLN A N 1
ATOM 1405 C CA . GLN A 1 181 ? -18.342 9.853 22.924 1.00 79.44 181 GLN A CA 1
ATOM 1406 C C . GLN A 1 181 ? -18.081 10.730 24.155 1.00 79.44 181 GLN A C 1
ATOM 1408 O O . GLN A 1 181 ? -17.009 10.658 24.753 1.00 79.44 181 GLN A O 1
ATOM 1413 N N . ARG A 1 182 ? -19.081 11.515 24.589 1.00 73.69 182 ARG A N 1
ATOM 1414 C CA . ARG A 1 182 ? -18.955 12.423 25.750 1.00 73.69 182 ARG A CA 1
ATOM 1415 C C . ARG A 1 182 ? -18.411 11.714 26.992 1.00 73.69 182 ARG A C 1
ATOM 1417 O O . ARG A 1 182 ? -17.596 12.291 27.689 1.00 73.69 182 ARG A O 1
ATOM 1424 N N . ALA A 1 183 ? -18.813 10.469 27.241 1.00 71.56 183 ALA A N 1
ATOM 1425 C CA . ALA A 1 183 ? -18.357 9.688 28.391 1.00 71.56 183 ALA A CA 1
ATOM 1426 C C . ALA A 1 183 ? -16.833 9.426 28.426 1.00 71.56 183 ALA A C 1
ATOM 1428 O O . ALA A 1 183 ? -16.306 9.165 29.501 1.00 71.56 183 ALA A O 1
ATOM 1429 N N . LEU A 1 184 ? -16.132 9.525 27.288 1.00 70.62 184 LEU A N 1
ATOM 1430 C CA . LEU A 1 184 ? -14.667 9.432 27.201 1.00 70.62 184 LEU A CA 1
ATOM 1431 C C . LEU A 1 184 ? -13.954 10.784 27.363 1.00 70.62 184 LEU A C 1
ATOM 1433 O O . LEU A 1 184 ? -12.753 10.810 27.604 1.00 70.62 184 LEU A O 1
ATOM 1437 N N . ILE A 1 185 ? -14.676 11.898 27.210 1.00 70.56 185 ILE A N 1
ATOM 1438 C CA . ILE A 1 185 ? -14.128 13.265 27.272 1.00 70.56 185 ILE A CA 1
ATOM 1439 C C . ILE A 1 185 ? -14.613 14.006 28.531 1.00 70.56 185 ILE A C 1
ATOM 1441 O O . ILE A 1 185 ? -14.157 15.111 28.815 1.00 70.56 185 ILE A O 1
ATOM 1445 N N . ASP A 1 186 ? -15.559 13.440 29.287 1.00 64.75 186 ASP A N 1
ATOM 1446 C CA . ASP A 1 186 ? -16.200 14.133 30.403 1.00 64.75 186 ASP A CA 1
ATOM 1447 C C . ASP A 1 186 ? -15.173 14.433 31.504 1.00 64.75 186 ASP A C 1
ATOM 1449 O O . ASP A 1 186 ? -14.753 13.553 32.257 1.00 64.75 186 ASP A O 1
ATOM 1453 N N . ALA A 1 187 ? -14.769 15.701 31.598 1.00 52.69 187 ALA A N 1
ATOM 1454 C CA . ALA A 1 187 ? -13.933 16.216 32.668 1.00 52.69 187 ALA A CA 1
ATOM 1455 C C . ALA A 1 187 ? -14.766 16.315 33.953 1.00 52.69 187 ALA A C 1
ATOM 1457 O O . ALA A 1 187 ? -15.143 17.397 34.399 1.00 52.69 187 ALA A O 1
ATOM 1458 N N . ARG A 1 188 ? -15.072 15.175 34.573 1.00 57.78 188 ARG A N 1
ATOM 1459 C CA . ARG A 1 188 ? -15.586 15.148 35.944 1.00 57.78 188 ARG A CA 1
ATOM 1460 C C . ARG A 1 188 ? -14.418 15.149 36.900 1.00 57.78 188 ARG A C 1
ATOM 1462 O O . ARG A 1 188 ? -14.021 14.100 37.382 1.00 57.78 188 ARG A O 1
ATOM 1469 N N . ASN A 1 189 ? -13.857 16.332 37.100 1.00 47.19 189 ASN A N 1
ATOM 1470 C CA . ASN A 1 189 ? -13.325 16.835 38.362 1.00 47.19 189 ASN A CA 1
ATOM 1471 C C . ASN A 1 189 ? -13.014 18.316 38.134 1.00 47.19 189 ASN A C 1
ATOM 1473 O O . ASN A 1 189 ? -12.581 18.695 37.048 1.00 47.19 189 ASN A O 1
ATOM 1477 N N . ASN A 1 190 ? -13.242 19.154 39.144 1.00 47.78 190 ASN A N 1
ATOM 1478 C CA . ASN A 1 190 ? -13.076 20.614 39.097 1.00 47.78 190 ASN A CA 1
ATOM 1479 C C . ASN A 1 190 ? -11.631 21.100 38.807 1.00 47.78 190 ASN A C 1
ATOM 1481 O O . ASN A 1 190 ? -11.373 22.295 38.896 1.00 47.78 190 ASN A O 1
ATOM 1485 N N . ASP A 1 191 ? -10.726 20.206 38.402 1.00 51.62 191 ASP A N 1
ATOM 1486 C CA . ASP A 1 191 ? -9.311 20.436 38.112 1.00 51.62 191 ASP A CA 1
ATOM 1487 C C . ASP A 1 191 ? -8.984 19.953 36.686 1.00 51.62 191 ASP A C 1
ATOM 1489 O O . ASP A 1 191 ? -8.282 18.965 36.477 1.00 51.62 191 ASP A O 1
ATOM 1493 N N . GLY A 1 192 ? -9.584 20.618 35.693 1.00 40.62 192 GLY A N 1
ATOM 1494 C CA . GLY A 1 192 ? -9.646 20.200 34.289 1.00 40.62 192 GLY A CA 1
ATOM 1495 C C . GLY A 1 192 ? -8.358 19.608 33.702 1.00 40.62 192 GLY A C 1
ATOM 1496 O O . GLY A 1 192 ? -7.377 20.314 33.466 1.00 40.62 192 GLY A O 1
ATOM 1497 N N . ILE A 1 193 ? -8.409 18.322 33.354 1.00 43.59 193 ILE A N 1
ATOM 1498 C CA . ILE A 1 193 ? -7.408 17.677 32.503 1.00 43.59 193 ILE A CA 1
ATOM 1499 C C . ILE A 1 193 ? -7.823 17.901 31.048 1.00 43.59 193 ILE A C 1
ATOM 1501 O O . ILE A 1 193 ? -8.819 17.360 30.569 1.00 43.59 193 ILE A O 1
ATOM 1505 N N . LYS A 1 194 ? -7.056 18.742 30.349 1.00 42.22 194 LYS A N 1
ATOM 1506 C CA . LYS A 1 194 ? -7.134 18.922 28.897 1.00 42.22 194 LYS A CA 1
ATOM 1507 C C . LYS A 1 194 ? -6.402 17.767 28.221 1.00 42.22 194 LYS A C 1
ATOM 1509 O O . LYS A 1 194 ? -5.183 17.677 28.334 1.00 42.22 194 LYS A O 1
ATOM 1514 N N . ILE A 1 195 ? -7.120 16.942 27.465 1.00 40.78 195 ILE A N 1
ATOM 1515 C CA . ILE A 1 195 ? -6.487 16.116 26.435 1.00 40.78 195 ILE A CA 1
ATOM 1516 C C . ILE A 1 195 ? -6.183 17.058 25.265 1.00 40.78 195 ILE A C 1
ATOM 1518 O O . ILE A 1 195 ? -7.087 17.529 24.576 1.00 40.78 195 ILE A O 1
ATOM 1522 N N . LEU A 1 196 ? -4.907 17.414 25.115 1.00 32.47 196 LEU A N 1
ATOM 1523 C CA . LEU A 1 196 ? -4.394 18.120 23.945 1.00 32.47 196 LEU A CA 1
ATOM 1524 C C . LEU A 1 196 ? -4.301 17.114 22.798 1.00 32.47 196 LEU A C 1
ATOM 1526 O O . LEU A 1 196 ? -3.490 16.194 22.844 1.00 32.47 196 LEU A O 1
ATOM 1530 N N . LEU A 1 197 ? -5.137 17.300 21.781 1.00 33.88 197 LEU A N 1
ATOM 1531 C CA . LEU A 1 197 ? -4.863 16.772 20.450 1.00 33.88 197 LEU A CA 1
ATOM 1532 C C . LEU A 1 197 ? -3.823 17.721 19.844 1.00 33.88 197 LEU A C 1
ATOM 1534 O O . LEU A 1 197 ? -4.136 18.886 19.595 1.00 33.88 197 LEU A O 1
ATOM 1538 N N . CYS A 1 198 ? -2.580 17.254 19.742 1.00 35.88 198 CYS A N 1
ATOM 1539 C CA . CYS A 1 198 ? -1.506 17.925 19.017 1.00 35.88 198 CYS A CA 1
ATOM 1540 C C . CYS A 1 198 ? -1.281 17.203 17.692 1.00 35.88 198 CYS A C 1
ATOM 1542 O O . CYS A 1 198 ? -1.417 15.958 17.694 1.00 35.88 198 CYS A O 1
#

pLDDT: mean 77.93, std 17.64, range [32.47, 98.62]